Protein AF-A0A1Y3NPJ4-F1 (afdb_monomer_lite)

Secondary structure (DSSP, 8-state):
--HHHHHHHHHHH----HHHHHHHHHHHHHHHHTT-HHHHHHHHHHIIIIIIHH-PPPTTS-----HHHHHHHHHHIIIIISPPS-TTT---S-HHHHHHHHHHS-HHHHTSHHHHHHHHHHHHHTSSS--HHHHHHHHHHS-HHHHHHHGGGHHHHHHHHHHHHHHH-SEEEHHHHHHHHT---HHHHHHHHHHHHTTSS--SS--GGGGB-SSEEE--PPPPP-

Foldseek 3Di:
DPLVVVLVVVVVVVDADPVNLVSLVVQLVVCLVVVVLVSNQVSLCCNLVPRVVPDDDDPPDPDPPCNLVSLLLNLLCQQFVAQPPDQQQFSGRHPPVSCVSLVPDDPVSCPDPSNVLSVLSVVQRRDPPGPLVSVLVSCVPDDPSSVSSNVSCLVVNLLSLLVVCLVPDQKDFPVVNCSSSVPVDLVVVLVSVVVSVVPDPPPPDDPLVVQRDNTMGGSDDPDDDD

Structure (mmCIF, N/CA/C/O backbone):
data_AF-A0A1Y3NPJ4-F1
#
_entry.id   AF-A0A1Y3NPJ4-F1
#
loop_
_atom_site.group_PDB
_atom_site.id
_atom_site.type_symbol
_atom_site.label_atom_id
_atom_site.label_alt_id
_atom_site.label_comp_id
_atom_site.label_asym_id
_atom_site.label_entity_id
_atom_site.label_seq_id
_atom_site.pdbx_PDB_ins_code
_atom_site.Cartn_x
_atom_site.Cartn_y
_atom_site.Cartn_z
_atom_site.occupancy
_atom_site.B_iso_or_equiv
_atom_site.auth_seq_id
_atom_site.auth_comp_id
_atom_site.auth_asym_id
_atom_site.auth_atom_id
_atom_site.pdbx_PDB_model_num
ATOM 1 N N . MET A 1 1 ? -6.618 24.891 12.658 1.00 46.12 1 MET A N 1
ATOM 2 C CA . MET A 1 1 ? -6.120 24.909 14.054 1.00 46.12 1 MET A CA 1
ATOM 3 C C . MET A 1 1 ? -7.058 24.239 15.088 1.00 46.12 1 MET A C 1
ATOM 5 O O . MET A 1 1 ? -6.710 24.234 16.258 1.00 46.12 1 MET A O 1
ATOM 9 N N . GLY A 1 2 ? -8.198 23.621 14.713 1.00 57.78 2 GLY A N 1
ATOM 10 C CA . GLY A 1 2 ? -9.190 23.118 15.695 1.00 57.78 2 GLY A CA 1
ATOM 11 C C . GLY A 1 2 ? -9.133 21.629 16.095 1.00 57.78 2 GLY A C 1
ATOM 12 O O . GLY A 1 2 ? -9.476 21.294 17.220 1.00 57.78 2 GLY A O 1
ATOM 13 N N . LYS A 1 3 ? -8.685 20.714 15.221 1.00 60.44 3 LYS A N 1
ATOM 14 C CA . LYS A 1 3 ? -8.916 19.259 15.414 1.00 60.44 3 LYS A CA 1
ATOM 15 C C . LYS A 1 3 ? -7.900 18.561 16.321 1.00 60.44 3 LYS A C 1
ATOM 17 O O . LYS A 1 3 ? -8.262 17.663 17.070 1.00 60.44 3 LYS A O 1
ATOM 22 N N . ARG A 1 4 ? -6.643 19.016 16.308 1.00 66.56 4 ARG A N 1
ATOM 23 C CA . ARG A 1 4 ? -5.604 18.521 17.223 1.00 66.56 4 ARG A CA 1
ATOM 24 C C . ARG A 1 4 ? -5.968 18.805 18.684 1.00 66.56 4 ARG A C 1
ATOM 26 O O . ARG A 1 4 ? -5.955 17.881 19.484 1.00 66.56 4 ARG A O 1
ATOM 33 N N . LYS A 1 5 ? -6.407 20.035 18.975 1.00 70.06 5 LYS A N 1
ATOM 34 C CA . LYS A 1 5 ? -6.894 20.435 20.303 1.00 70.06 5 LYS A CA 1
ATOM 35 C C . LYS A 1 5 ? -8.113 19.622 20.747 1.00 70.06 5 LYS A C 1
ATOM 37 O O . LYS A 1 5 ? -8.211 19.276 21.915 1.00 70.06 5 LYS A O 1
ATOM 42 N N . LEU A 1 6 ? -9.013 19.285 19.817 1.00 72.62 6 LEU A N 1
ATOM 43 C CA . LEU A 1 6 ? -10.180 18.451 20.113 1.00 72.62 6 LEU A CA 1
ATOM 44 C C . LEU A 1 6 ? -9.765 17.030 20.542 1.00 72.62 6 LEU A C 1
ATOM 46 O O . LEU A 1 6 ? -10.215 16.560 21.579 1.00 72.62 6 LEU A O 1
ATOM 50 N N . ARG A 1 7 ? -8.853 16.375 19.803 1.00 74.19 7 ARG A N 1
ATOM 51 C CA . ARG A 1 7 ? -8.318 15.055 20.199 1.00 74.19 7 ARG A CA 1
ATOM 52 C C . ARG A 1 7 ? -7.557 15.114 21.523 1.00 74.19 7 ARG A C 1
ATOM 54 O O . ARG A 1 7 ? -7.743 14.239 22.353 1.00 74.19 7 ARG A O 1
ATOM 61 N N . GLU A 1 8 ? -6.724 16.135 21.732 1.00 75.12 8 GLU A N 1
ATOM 62 C CA . GLU A 1 8 ? -5.985 16.327 22.992 1.00 75.12 8 GLU A CA 1
ATOM 63 C C . GLU A 1 8 ? -6.948 16.500 24.184 1.00 75.12 8 GLU A C 1
ATOM 65 O O . GLU A 1 8 ? -6.733 15.907 25.242 1.00 75.12 8 GLU A O 1
ATOM 70 N N . GLY A 1 9 ? -8.054 17.231 23.993 1.00 67.38 9 GLY A N 1
ATOM 71 C CA . GLY A 1 9 ? -9.119 17.375 24.989 1.00 67.38 9 GLY A CA 1
ATOM 72 C C . GLY A 1 9 ? -9.865 16.069 25.276 1.00 67.38 9 GLY A C 1
ATOM 73 O O . GLY A 1 9 ? -10.130 15.763 26.433 1.00 67.38 9 GLY A O 1
ATOM 74 N N . ILE A 1 10 ? -10.139 15.264 24.244 1.00 72.56 10 ILE A N 1
ATOM 75 C CA . ILE A 1 10 ? -10.779 13.945 24.379 1.00 72.56 10 ILE A CA 1
ATOM 76 C C . ILE A 1 10 ? -9.882 12.966 25.139 1.00 72.56 10 ILE A C 1
ATOM 78 O O . ILE A 1 10 ? -10.337 12.333 26.090 1.00 72.56 10 ILE A O 1
ATOM 82 N N . VAL A 1 11 ? -8.603 12.877 24.761 1.00 71.31 11 VAL A N 1
ATOM 83 C CA . VAL A 1 11 ? -7.624 12.018 25.446 1.00 71.31 11 VAL A CA 1
ATOM 84 C C . VAL A 1 11 ? -7.530 12.399 26.924 1.00 71.31 11 VAL A C 1
ATOM 86 O O . VAL A 1 11 ? -7.506 11.520 27.780 1.00 71.31 11 VAL A O 1
ATOM 89 N N . SER A 1 12 ? -7.548 13.700 27.227 1.00 68.25 12 SER A N 1
ATOM 90 C CA . SER A 1 12 ? -7.513 14.209 28.603 1.00 68.25 12 SER A CA 1
ATOM 91 C C . SER A 1 12 ? -8.800 13.927 29.389 1.00 68.25 12 SER A C 1
ATOM 93 O O . SER A 1 12 ? -8.742 13.759 30.602 1.00 68.25 12 SER A O 1
ATOM 95 N N . ALA A 1 13 ? -9.956 13.865 28.720 1.00 71.19 13 ALA A N 1
ATOM 96 C CA . ALA A 1 13 ? -11.243 13.576 29.354 1.00 71.19 13 ALA A CA 1
ATOM 97 C C . ALA A 1 13 ? -11.435 12.085 29.688 1.00 71.19 13 ALA A C 1
ATOM 99 O O . ALA A 1 13 ? -12.280 11.756 30.515 1.00 71.19 13 ALA A O 1
ATOM 100 N N . GLY A 1 14 ? -10.688 11.179 29.044 1.00 70.88 14 GLY A N 1
ATOM 101 C CA . GLY A 1 14 ? -10.707 9.738 29.335 1.00 70.88 14 GLY A CA 1
ATOM 102 C C . GLY A 1 14 ? -12.019 9.013 29.004 1.00 70.88 14 GLY A C 1
ATOM 103 O O . GLY A 1 14 ? -12.149 7.825 29.291 1.00 70.88 14 GLY A O 1
ATOM 104 N N . LEU A 1 15 ? -12.992 9.702 28.403 1.00 75.94 15 LEU A N 1
ATOM 105 C CA . LEU A 1 15 ? -14.275 9.124 28.013 1.00 75.94 15 LEU A CA 1
ATOM 106 C C . LEU A 1 15 ? -14.108 8.273 26.749 1.00 75.94 15 LEU A C 1
ATOM 108 O O . LEU A 1 15 ? -13.454 8.684 25.793 1.00 75.94 15 LEU A O 1
ATOM 112 N N . ILE A 1 16 ? -14.738 7.102 26.718 1.00 81.94 16 ILE A N 1
ATOM 113 C CA . ILE A 1 16 ? -14.767 6.220 25.546 1.00 81.94 16 ILE A CA 1
ATOM 114 C C . ILE A 1 16 ? -16.222 6.145 25.096 1.00 81.94 16 ILE A C 1
ATOM 116 O O . ILE A 1 16 ? -17.067 5.580 25.786 1.00 81.94 16 ILE A O 1
ATOM 120 N N . ASN A 1 17 ? -16.528 6.796 23.978 1.00 84.00 17 ASN A N 1
ATOM 121 C CA . ASN A 1 17 ? -17.868 6.861 23.409 1.00 84.00 17 ASN A CA 1
ATOM 122 C C . ASN A 1 17 ? -17.798 6.963 21.877 1.00 84.00 17 ASN A C 1
ATOM 124 O O . ASN A 1 17 ? -16.725 7.165 21.302 1.00 84.00 17 ASN A O 1
ATOM 128 N N . GLU A 1 18 ? -18.956 6.840 21.236 1.00 85.50 18 GLU A N 1
ATOM 129 C CA . GLU A 1 18 ? -19.104 6.879 19.779 1.00 85.50 18 GLU A CA 1
ATOM 130 C C . GLU A 1 18 ? -18.587 8.187 19.170 1.00 85.50 18 GLU A C 1
ATOM 132 O O . GLU A 1 18 ? -17.804 8.162 18.226 1.00 85.50 18 GLU A O 1
ATOM 137 N N . PHE A 1 19 ? -18.916 9.333 19.773 1.00 87.06 19 PHE A N 1
ATOM 138 C CA . PHE A 1 19 ? -18.432 10.635 19.310 1.00 87.06 19 PHE A CA 1
ATOM 139 C C . PHE A 1 19 ? -16.898 10.690 19.236 1.00 87.06 19 PHE A C 1
ATOM 141 O O . PHE A 1 19 ? -16.323 11.198 18.272 1.00 87.06 19 PHE A O 1
ATOM 148 N N . ASN A 1 20 ? -16.209 10.133 20.233 1.00 88.50 20 ASN A N 1
ATOM 149 C CA . ASN A 1 20 ? -14.751 10.088 20.244 1.00 88.50 20 ASN A CA 1
ATOM 150 C C . ASN A 1 20 ? -14.216 9.189 19.125 1.00 88.50 20 ASN A C 1
ATOM 152 O O . ASN A 1 20 ? -13.255 9.568 18.456 1.00 88.50 20 ASN A O 1
ATOM 156 N N . ILE A 1 21 ? -14.856 8.045 18.872 1.00 90.75 21 ILE A N 1
ATOM 157 C CA . ILE A 1 21 ? -14.530 7.186 17.728 1.00 90.75 21 ILE A CA 1
ATOM 158 C C . ILE A 1 21 ? -14.675 7.973 16.423 1.00 90.75 21 ILE A C 1
ATOM 160 O O . ILE A 1 21 ? -13.698 8.094 15.684 1.00 90.75 21 ILE A O 1
ATOM 164 N N . GLU A 1 22 ? -15.824 8.605 16.183 1.00 91.06 22 GLU A N 1
ATOM 165 C CA . GLU A 1 22 ? -16.085 9.385 14.968 1.00 91.06 22 GLU A CA 1
ATOM 166 C C . GLU A 1 22 ? -15.067 10.513 14.758 1.00 91.06 22 GLU A C 1
ATOM 168 O O . GLU A 1 22 ? -14.603 10.763 13.639 1.00 91.06 22 GLU A O 1
ATOM 173 N N . VAL A 1 23 ? -14.669 11.193 15.837 1.00 92.31 23 VAL A N 1
ATOM 174 C CA . VAL A 1 23 ? -13.639 12.235 15.795 1.00 92.31 23 VAL A CA 1
ATOM 175 C C . VAL A 1 23 ? -12.303 11.666 15.323 1.00 92.31 23 VAL A C 1
ATOM 177 O O . VAL A 1 23 ? -11.646 12.271 14.465 1.00 92.31 23 VAL A O 1
ATOM 180 N N . PHE A 1 24 ? -11.878 10.525 15.865 1.00 94.69 24 PHE A N 1
ATOM 181 C CA . PHE A 1 24 ? -10.612 9.890 15.496 1.00 94.69 24 PHE A CA 1
ATOM 182 C C . PHE A 1 24 ? -10.661 9.277 14.090 1.00 94.69 24 PHE A C 1
ATOM 184 O O . PHE A 1 24 ? -9.696 9.404 13.328 1.00 94.69 24 PHE A O 1
ATOM 191 N N . GLU A 1 25 ? -11.799 8.719 13.691 1.00 95.38 25 GLU A N 1
ATOM 192 C CA . GLU A 1 25 ? -12.086 8.244 12.338 1.00 95.38 25 GLU A CA 1
ATOM 193 C C . GLU A 1 25 ? -12.008 9.380 11.303 1.00 95.38 25 GLU A C 1
ATOM 195 O O . GLU A 1 25 ? -11.328 9.285 10.269 1.00 95.38 25 GLU A O 1
ATOM 200 N N . LEU A 1 26 ? -12.669 10.506 11.581 1.00 94.69 26 LEU A N 1
ATOM 201 C CA . LEU A 1 26 ? -12.635 11.697 10.738 1.00 94.69 26 LEU A CA 1
ATOM 202 C C . LEU A 1 26 ? -11.227 12.289 10.681 1.00 94.69 26 LEU A C 1
ATOM 204 O O . LEU A 1 26 ? -10.750 12.662 9.606 1.00 94.69 26 LEU A O 1
ATOM 208 N N . SER A 1 27 ? -10.550 12.359 11.825 1.00 94.81 27 SER A N 1
ATOM 209 C CA . SER A 1 27 ? -9.176 12.837 11.902 1.00 94.81 27 SER A CA 1
ATOM 210 C C . SER A 1 27 ? -8.236 11.988 11.051 1.00 94.81 27 SER A C 1
ATOM 212 O O . SER A 1 27 ? -7.424 12.547 10.319 1.00 94.81 27 SER A O 1
ATOM 214 N N . SER A 1 28 ? -8.365 10.663 11.100 1.00 96.75 28 SER A N 1
ATOM 215 C CA . SER A 1 28 ? -7.552 9.743 10.302 1.00 96.75 28 SER A CA 1
ATOM 216 C C . SER A 1 28 ? -7.782 9.954 8.803 1.00 96.75 28 SER A C 1
ATOM 218 O O . SER A 1 28 ? -6.819 10.112 8.055 1.00 96.75 28 SER A O 1
ATOM 220 N N . ARG A 1 29 ? -9.040 10.092 8.354 1.00 95.69 29 ARG A N 1
ATOM 221 C CA . ARG A 1 29 ? -9.357 10.402 6.943 1.00 95.69 29 ARG A CA 1
ATOM 222 C C . ARG A 1 29 ? -8.757 11.727 6.480 1.00 95.69 29 ARG A C 1
ATOM 224 O O . ARG A 1 29 ? -8.259 11.822 5.360 1.00 95.69 29 ARG A O 1
ATOM 231 N N . ILE A 1 30 ? -8.797 12.754 7.326 1.00 95.94 30 ILE A N 1
ATOM 232 C CA . ILE A 1 30 ? -8.228 14.066 6.996 1.00 95.94 30 ILE A CA 1
ATOM 233 C C . ILE A 1 30 ? -6.708 13.990 6.923 1.00 95.94 30 ILE A C 1
ATOM 235 O O . ILE A 1 30 ? -6.140 14.469 5.945 1.00 95.94 30 ILE A O 1
ATOM 239 N N . SER A 1 31 ? -6.058 13.384 7.919 1.00 96.75 31 SER A N 1
ATOM 240 C CA . SER A 1 31 ? -4.605 13.196 7.924 1.00 96.75 31 SER A CA 1
ATOM 241 C C . SER A 1 31 ? -4.148 12.415 6.697 1.00 96.75 31 SER A C 1
ATOM 243 O O . SER A 1 31 ? -3.179 12.810 6.052 1.00 96.75 31 SER A O 1
ATOM 245 N N . LEU A 1 32 ? -4.885 11.365 6.324 1.00 96.25 32 LEU A N 1
ATOM 246 C CA . LEU A 1 32 ? -4.608 10.569 5.136 1.00 96.25 32 LEU A CA 1
ATOM 247 C C . LEU A 1 32 ? -4.706 11.411 3.857 1.00 96.25 32 LEU A C 1
ATOM 249 O O . LEU A 1 32 ? -3.744 11.479 3.096 1.00 96.25 32 LEU A O 1
ATOM 253 N N . LYS A 1 33 ? -5.817 12.130 3.649 1.00 95.88 33 LYS A N 1
ATOM 254 C CA . LYS A 1 33 ? -5.995 13.009 2.477 1.00 95.88 33 LYS A CA 1
ATOM 255 C C . LYS A 1 33 ? -4.964 14.138 2.419 1.00 95.88 33 LYS A C 1
ATOM 257 O O . LYS A 1 33 ? -4.502 14.491 1.339 1.00 95.88 33 LYS A O 1
ATOM 262 N N . ALA A 1 34 ? -4.568 14.669 3.574 1.00 96.19 34 ALA A N 1
ATOM 263 C CA . ALA A 1 34 ? -3.516 15.674 3.699 1.00 96.19 34 ALA A CA 1
ATOM 264 C C . ALA A 1 34 ? -2.095 15.092 3.582 1.00 96.19 34 ALA A C 1
ATOM 266 O O . ALA A 1 34 ? -1.131 15.852 3.641 1.00 96.19 34 ALA A O 1
ATOM 267 N N . ARG A 1 35 ? -1.949 13.764 3.441 1.00 96.19 35 ARG A N 1
ATOM 268 C CA . ARG A 1 35 ? -0.666 13.039 3.431 1.00 96.19 35 ARG A CA 1
ATOM 269 C C . ARG A 1 35 ? 0.197 13.316 4.668 1.00 96.19 35 ARG A C 1
ATOM 271 O O . ARG A 1 35 ? 1.421 13.239 4.614 1.00 96.19 35 ARG A O 1
ATOM 278 N N . ASN A 1 36 ? -0.440 13.624 5.796 1.00 96.56 36 ASN A N 1
ATOM 279 C CA . ASN A 1 36 ? 0.225 13.816 7.077 1.00 96.56 36 ASN A CA 1
ATOM 280 C C . ASN A 1 36 ? 0.282 12.477 7.824 1.00 96.56 36 ASN A C 1
ATOM 282 O O . ASN A 1 36 ? -0.565 12.175 8.665 1.00 96.56 36 ASN A O 1
ATOM 286 N N . PHE A 1 37 ? 1.272 11.661 7.467 1.00 95.06 37 PHE A N 1
ATOM 287 C CA . PHE A 1 37 ? 1.435 10.301 7.980 1.00 95.06 37 PHE A CA 1
ATOM 288 C C . PHE A 1 37 ? 1.761 10.246 9.480 1.00 95.06 37 PHE A C 1
ATOM 290 O O . PHE A 1 37 ? 1.342 9.311 10.155 1.00 95.06 37 PHE A O 1
ATOM 297 N N . GLU A 1 38 ? 2.420 11.267 10.029 1.00 94.44 38 GLU A N 1
ATOM 298 C CA . GLU A 1 38 ? 2.689 11.352 11.468 1.00 94.44 38 GLU A CA 1
ATOM 299 C C . GLU A 1 38 ? 1.388 11.536 12.269 1.00 94.44 38 GLU A C 1
ATOM 301 O O . GLU A 1 38 ? 1.127 10.830 13.243 1.00 94.44 38 GLU A O 1
ATOM 306 N N . GLU A 1 39 ? 0.524 12.457 11.833 1.00 94.06 39 GLU A N 1
ATOM 307 C CA . GLU A 1 39 ? -0.777 12.680 12.470 1.00 94.06 39 GLU A CA 1
ATOM 308 C C . GLU A 1 39 ? -1.781 11.563 12.173 1.00 94.06 39 GLU A C 1
ATOM 310 O O . GLU A 1 39 ? -2.692 11.323 12.972 1.00 94.06 39 GLU A O 1
ATOM 315 N N . LEU A 1 40 ? -1.629 10.879 11.038 1.00 96.81 40 LEU A N 1
ATOM 316 C CA . LEU A 1 40 ? -2.369 9.660 10.730 1.00 96.81 40 LEU A CA 1
ATOM 317 C C . LEU A 1 40 ? -2.023 8.568 11.742 1.00 96.81 40 LEU A C 1
ATOM 319 O O . LEU A 1 40 ? -2.936 8.032 12.361 1.00 96.81 40 LEU A O 1
ATOM 323 N N . TRP A 1 41 ? -0.731 8.305 11.965 1.00 96.19 41 TRP A N 1
ATOM 324 C CA . TRP A 1 41 ? -0.265 7.319 12.938 1.00 96.19 41 TRP A CA 1
ATOM 325 C C . TRP A 1 41 ? -0.827 7.591 14.330 1.00 96.19 41 TRP A C 1
ATOM 327 O O . TRP A 1 41 ? -1.514 6.741 14.881 1.00 96.19 41 TRP A O 1
ATOM 337 N N . LYS A 1 42 ? -0.653 8.812 14.855 1.00 94.25 42 LYS A N 1
ATOM 338 C CA . LYS A 1 42 ? -1.186 9.192 16.177 1.00 94.25 42 LYS A CA 1
ATOM 339 C C . LYS A 1 42 ? -2.695 8.954 16.297 1.00 94.25 42 LYS A C 1
ATOM 341 O O . LYS A 1 42 ? -3.165 8.525 17.346 1.00 94.25 42 LYS A O 1
ATOM 346 N N . SER A 1 43 ? -3.451 9.246 15.233 1.00 95.25 43 SER A N 1
ATOM 347 C CA . SER A 1 43 ? -4.905 9.033 15.221 1.00 95.25 43 SER A CA 1
ATOM 348 C C . SER A 1 43 ? -5.250 7.547 15.211 1.00 95.25 43 SER A C 1
ATOM 350 O O . SER A 1 43 ? -6.065 7.108 16.015 1.00 95.25 43 SER A O 1
ATOM 352 N N . LEU A 1 44 ? -4.621 6.777 14.322 1.00 96.75 44 LEU A N 1
ATOM 353 C CA . LEU A 1 44 ? -4.903 5.357 14.163 1.00 96.75 44 LEU A CA 1
ATOM 354 C C . LEU A 1 44 ? -4.462 4.556 15.389 1.00 96.75 44 LEU A C 1
ATOM 356 O O . LEU A 1 44 ? -5.251 3.767 15.885 1.00 96.75 44 LEU A O 1
ATOM 360 N N . SER A 1 45 ? -3.264 4.783 15.931 1.00 94.75 45 SER A N 1
ATOM 361 C CA . SER A 1 45 ? -2.781 4.047 17.106 1.00 94.75 45 SER A CA 1
ATOM 362 C C . SER A 1 45 ? -3.723 4.193 18.301 1.00 94.75 45 SER A C 1
ATOM 364 O O . SER A 1 45 ? -4.056 3.201 18.937 1.00 94.75 45 SER A O 1
ATOM 366 N N . TYR A 1 46 ? -4.214 5.406 18.584 1.00 93.50 46 TYR A N 1
ATOM 367 C CA . TYR A 1 46 ? -5.176 5.610 19.673 1.00 93.50 46 TYR A CA 1
ATOM 368 C C . TYR A 1 46 ? -6.556 5.014 19.355 1.00 93.50 46 TYR A C 1
ATOM 370 O O . TYR A 1 46 ? -7.192 4.408 20.217 1.00 93.50 46 TYR A O 1
ATOM 378 N N . LEU A 1 47 ? -7.020 5.148 18.109 1.00 94.56 47 LEU A N 1
ATOM 379 C CA . LEU A 1 47 ? -8.291 4.570 17.674 1.00 94.56 47 LEU A CA 1
ATOM 380 C C . LEU A 1 47 ? -8.291 3.040 17.820 1.00 94.56 47 LEU A C 1
ATOM 382 O O . LEU A 1 47 ? -9.204 2.492 18.430 1.00 94.56 47 LEU A O 1
ATOM 386 N N . ILE A 1 48 ? -7.255 2.365 17.315 1.00 93.25 48 ILE A N 1
ATOM 387 C CA . ILE A 1 48 ? -7.163 0.901 17.305 1.00 93.25 48 ILE A CA 1
ATOM 388 C C . ILE A 1 48 ? -6.852 0.351 18.703 1.00 93.25 48 ILE A C 1
ATOM 390 O O . ILE A 1 48 ? -7.590 -0.495 19.197 1.00 93.25 48 ILE A O 1
ATOM 394 N N . SER A 1 49 ? -5.797 0.842 19.360 1.00 90.56 49 SER A N 1
ATOM 395 C CA . SER A 1 49 ? -5.282 0.280 20.622 1.00 90.56 49 SER A CA 1
ATOM 396 C C . SER A 1 49 ? -5.947 0.844 21.880 1.00 90.56 49 SER A C 1
ATOM 398 O O . SER A 1 49 ? -5.464 0.639 22.989 1.00 90.56 49 SER A O 1
ATOM 400 N N . THR A 1 50 ? -6.977 1.682 21.757 1.00 89.81 50 THR A N 1
ATOM 401 C CA . THR A 1 50 ? -7.670 2.225 22.936 1.00 89.81 50 THR A CA 1
ATOM 402 C C . THR A 1 50 ? -9.165 2.307 22.726 1.00 89.81 50 THR A C 1
ATOM 404 O O . THR A 1 50 ? -9.902 1.763 23.542 1.00 89.81 50 THR A O 1
ATOM 407 N N . LEU A 1 51 ? -9.630 2.971 21.666 1.00 90.75 51 LEU A N 1
ATOM 408 C CA . LEU A 1 51 ? -11.069 3.165 21.478 1.00 90.75 51 LEU A CA 1
ATOM 409 C C . LEU A 1 51 ? -11.756 1.872 21.029 1.00 90.75 51 LEU A C 1
ATOM 411 O O . LEU A 1 51 ? -12.667 1.414 21.706 1.00 90.75 51 LEU A O 1
ATOM 415 N N . TYR A 1 52 ? -11.300 1.245 19.945 1.00 90.62 52 TYR A N 1
ATOM 416 C CA . TYR A 1 52 ? -11.915 0.015 19.438 1.00 90.62 52 TYR A CA 1
ATOM 417 C C . TYR A 1 52 ? -11.712 -1.202 20.338 1.00 90.62 52 TYR A C 1
ATOM 419 O O . TYR A 1 52 ? -12.565 -2.083 20.342 1.00 90.62 52 TYR A O 1
ATOM 427 N N . GLU A 1 53 ? -10.621 -1.255 21.102 1.00 86.06 53 GLU A N 1
ATOM 428 C CA . GLU A 1 53 ? -10.383 -2.342 22.058 1.00 86.06 53 GLU A CA 1
ATOM 429 C C . GLU A 1 53 ? -11.351 -2.288 23.249 1.00 86.06 53 GLU A C 1
ATOM 431 O O . GLU A 1 53 ? -11.760 -3.324 23.762 1.00 86.06 53 GLU A O 1
ATOM 436 N N . LYS A 1 54 ? -11.731 -1.083 23.691 1.00 85.50 54 LYS A N 1
ATOM 437 C CA . LYS A 1 54 ? -12.518 -0.875 24.917 1.00 85.50 54 LYS A CA 1
ATOM 438 C C . LYS A 1 54 ? -13.989 -0.551 24.668 1.00 85.50 54 LYS A C 1
ATOM 440 O O . LYS A 1 54 ? -14.757 -0.483 25.624 1.00 85.50 54 LYS A O 1
ATOM 445 N N . TYR A 1 55 ? -14.372 -0.278 23.424 1.00 84.12 55 TYR A N 1
ATOM 446 C CA . TYR A 1 55 ? -15.736 0.099 23.076 1.00 84.12 55 TYR A CA 1
ATOM 447 C C . TYR A 1 55 ? -16.525 -1.099 22.545 1.00 84.12 55 TYR A C 1
ATOM 449 O O . TYR A 1 55 ? -16.240 -1.640 21.473 1.00 84.12 55 TYR A O 1
ATOM 457 N N . GLU A 1 56 ? -17.562 -1.481 23.280 1.00 78.88 56 GLU A N 1
ATOM 458 C CA . GLU A 1 56 ? -18.548 -2.467 22.845 1.00 78.88 56 GLU A CA 1
ATOM 459 C C . GLU A 1 56 ? -19.688 -1.745 22.121 1.00 78.88 56 GLU A C 1
ATOM 461 O O . GLU A 1 56 ? -20.394 -0.924 22.715 1.00 78.88 56 GLU A O 1
ATOM 466 N N . TYR A 1 57 ? -19.863 -2.033 20.826 1.00 70.44 57 TYR A N 1
ATOM 467 C CA . TYR A 1 57 ? -21.076 -1.618 20.125 1.00 70.44 57 TYR A CA 1
ATOM 468 C C . TYR A 1 57 ? -22.244 -2.398 20.730 1.00 70.44 57 TYR A C 1
ATOM 470 O O . TYR A 1 57 ? -22.186 -3.622 20.822 1.00 70.44 57 TYR A O 1
ATOM 478 N N . LYS A 1 58 ? -23.286 -1.692 21.167 1.00 67.25 58 LYS A N 1
ATOM 479 C CA . LYS A 1 58 ? -24.540 -2.334 21.568 1.00 67.25 58 LYS A CA 1
ATOM 480 C C . LYS A 1 58 ? -25.320 -2.683 20.302 1.00 67.25 58 LYS A C 1
ATOM 482 O O . LYS A 1 58 ? -25.452 -1.822 19.437 1.00 67.25 58 LYS A O 1
ATOM 487 N N . ASP A 1 59 ? -25.853 -3.900 20.235 1.00 57.28 59 ASP A N 1
ATOM 488 C CA . ASP A 1 59 ? -26.552 -4.471 19.066 1.00 57.28 59 ASP A CA 1
ATOM 489 C C . ASP A 1 59 ? -27.809 -3.692 18.607 1.00 57.28 59 ASP A C 1
ATOM 491 O O . ASP A 1 59 ? -28.386 -4.003 17.569 1.00 57.28 59 ASP A O 1
ATOM 495 N N . ASP A 1 60 ? -28.235 -2.666 19.350 1.00 53.72 60 ASP A N 1
ATOM 496 C CA . ASP A 1 60 ? -29.519 -1.971 19.172 1.00 53.72 60 ASP A CA 1
ATOM 497 C C . ASP A 1 60 ? -29.498 -0.760 18.221 1.00 53.72 60 ASP A C 1
ATOM 499 O O . ASP A 1 60 ? -30.521 -0.093 18.053 1.00 53.72 60 ASP A O 1
ATOM 503 N N . ILE A 1 61 ? -28.367 -0.424 17.594 1.00 55.03 61 ILE A N 1
ATOM 504 C CA . ILE A 1 61 ? -28.285 0.742 16.701 1.00 55.03 61 ILE A CA 1
ATOM 505 C C . ILE A 1 61 ? -27.599 0.329 15.397 1.00 55.03 61 ILE A C 1
ATOM 507 O O . ILE A 1 61 ? -26.558 -0.323 15.430 1.00 55.03 61 ILE A O 1
ATOM 511 N N . GLU A 1 62 ? -28.159 0.736 14.249 1.00 55.94 62 GLU A N 1
ATOM 512 C CA . GLU A 1 62 ? -27.581 0.626 12.893 1.00 55.94 62 GLU A CA 1
ATOM 513 C C . GLU A 1 62 ? -26.275 1.447 12.733 1.00 55.94 62 GLU A C 1
ATOM 515 O O . GLU A 1 62 ? -26.073 2.170 11.755 1.00 55.94 62 GLU A O 1
ATOM 520 N N . ILE A 1 63 ? -25.369 1.391 13.708 1.00 61.88 63 ILE A N 1
ATOM 521 C CA . ILE A 1 63 ? -24.082 2.070 13.649 1.00 61.88 63 ILE A CA 1
ATOM 522 C C . ILE A 1 63 ? -23.201 1.276 12.699 1.00 61.88 63 ILE A C 1
ATOM 524 O O . ILE A 1 63 ? -22.928 0.087 12.883 1.00 61.88 63 ILE A O 1
ATOM 528 N N . LYS A 1 64 ? -22.740 1.958 11.653 1.00 71.12 64 LYS A N 1
ATOM 529 C CA . LYS A 1 64 ? -21.809 1.388 10.691 1.00 71.12 64 LYS A CA 1
ATOM 530 C C . LYS A 1 64 ? -20.470 1.129 11.384 1.00 71.12 64 LYS A C 1
ATOM 532 O O . LYS A 1 64 ? -19.676 2.048 11.570 1.00 71.12 64 LYS A O 1
ATOM 537 N N . ASP A 1 65 ? -20.209 -0.130 11.719 1.00 84.00 65 ASP A N 1
ATOM 538 C CA . ASP A 1 65 ? -18.915 -0.557 12.241 1.00 84.00 65 ASP A CA 1
ATOM 539 C C . ASP A 1 65 ? -17.819 -0.404 11.167 1.00 84.00 65 ASP A C 1
ATOM 541 O O . ASP A 1 65 ? -17.651 -1.249 10.283 1.00 84.00 65 ASP A O 1
ATOM 545 N N . ASN A 1 66 ? -17.062 0.694 11.244 1.00 91.75 66 ASN A N 1
ATOM 546 C CA . ASN A 1 66 ? -15.956 0.989 10.332 1.00 91.75 66 ASN A CA 1
ATOM 547 C C . ASN A 1 66 ? -14.615 0.392 10.799 1.00 91.75 66 ASN A C 1
ATOM 549 O O . ASN A 1 66 ? -13.588 0.666 10.170 1.00 91.75 66 ASN A O 1
ATOM 553 N N . ARG A 1 67 ? -14.580 -0.427 11.867 1.00 93.25 67 ARG A N 1
ATOM 554 C CA . ARG A 1 67 ? -13.329 -0.969 12.439 1.00 93.25 67 ARG A CA 1
ATOM 555 C C . ARG A 1 67 ? -12.417 -1.562 11.374 1.00 93.25 67 ARG A C 1
ATOM 557 O O . ARG A 1 67 ? -11.232 -1.242 11.333 1.00 93.25 67 ARG A O 1
ATOM 564 N N . ALA A 1 68 ? -12.969 -2.384 10.483 1.00 95.44 68 ALA A N 1
ATOM 565 C CA . ALA A 1 68 ? -12.204 -3.046 9.430 1.00 95.44 68 ALA A CA 1
ATOM 566 C C . ALA A 1 68 ? -11.506 -2.054 8.481 1.00 95.44 68 ALA A C 1
ATOM 568 O O . ALA A 1 68 ? -10.353 -2.273 8.106 1.00 95.44 68 ALA A O 1
ATOM 569 N N . GLU A 1 69 ? -12.153 -0.934 8.142 1.00 96.56 69 GLU A N 1
ATOM 570 C CA . GLU A 1 69 ? -11.576 0.108 7.286 1.00 96.56 69 GLU A CA 1
ATOM 571 C C . GLU A 1 69 ? -10.367 0.779 7.957 1.00 96.56 69 GLU A C 1
ATOM 573 O O . GLU A 1 69 ? -9.306 0.932 7.346 1.00 96.56 69 GLU A O 1
ATOM 578 N N . TYR A 1 70 ? -10.498 1.148 9.230 1.00 97.38 70 TYR A N 1
ATOM 579 C CA . TYR A 1 70 ? -9.437 1.847 9.955 1.00 97.38 70 TYR A CA 1
ATOM 580 C C . TYR A 1 70 ? -8.296 0.919 10.379 1.00 97.38 70 TYR A C 1
ATOM 582 O O . TYR A 1 70 ? -7.130 1.321 10.321 1.00 97.38 70 TYR A O 1
ATOM 590 N N . ILE A 1 71 ? -8.599 -0.341 10.704 1.00 97.31 71 ILE A N 1
ATOM 591 C CA . ILE A 1 71 ? -7.591 -1.392 10.893 1.00 97.31 71 ILE A CA 1
ATOM 592 C C . ILE A 1 71 ? -6.822 -1.614 9.587 1.00 97.31 71 ILE A C 1
ATOM 594 O O . ILE A 1 71 ? -5.594 -1.703 9.621 1.00 97.31 71 ILE A O 1
ATOM 598 N N . LYS A 1 72 ? -7.498 -1.622 8.427 1.00 98.12 72 LYS A N 1
ATOM 599 C CA . LYS A 1 72 ? -6.824 -1.676 7.121 1.00 98.12 72 LYS A CA 1
ATOM 600 C C . LYS A 1 72 ? -5.838 -0.523 6.959 1.00 98.12 72 LYS A C 1
ATOM 602 O O . LYS A 1 72 ? -4.684 -0.776 6.626 1.00 98.12 72 LYS A O 1
ATOM 607 N N . TYR A 1 73 ? -6.236 0.725 7.214 1.00 98.38 73 TYR A N 1
ATOM 608 C CA . TYR A 1 73 ? -5.309 1.859 7.092 1.00 98.38 73 TYR A CA 1
ATOM 609 C C . TYR A 1 73 ? -4.112 1.747 8.039 1.00 98.38 73 TYR A C 1
ATOM 611 O O . TYR A 1 73 ? -2.988 2.059 7.642 1.00 98.38 73 TYR A O 1
ATOM 619 N N . TYR A 1 74 ? -4.335 1.266 9.261 1.00 98.06 74 TYR A N 1
ATOM 620 C CA . TYR A 1 74 ? -3.274 1.034 10.235 1.00 98.06 74 TYR A CA 1
ATOM 621 C C . TYR A 1 74 ? -2.292 -0.051 9.768 1.00 98.06 74 TYR A C 1
ATOM 623 O O . TYR A 1 74 ? -1.084 0.177 9.736 1.00 98.06 74 TYR A O 1
ATOM 631 N N . LEU A 1 75 ? -2.791 -1.195 9.296 1.00 97.94 75 LEU A N 1
ATOM 632 C CA . LEU A 1 75 ? -1.948 -2.262 8.756 1.00 97.94 75 LEU A CA 1
ATOM 633 C C . LEU A 1 75 ? -1.207 -1.819 7.487 1.00 97.94 75 LEU A C 1
ATOM 635 O O . LEU A 1 75 ? -0.005 -2.050 7.369 1.00 97.94 75 LEU A O 1
ATOM 639 N N . LEU A 1 76 ? -1.871 -1.121 6.561 1.00 97.94 76 LEU A N 1
ATOM 640 C CA . LEU A 1 76 ? -1.219 -0.569 5.370 1.00 97.94 76 LEU A CA 1
ATOM 641 C C . LEU A 1 76 ? -0.129 0.444 5.734 1.00 97.94 76 LEU A C 1
ATOM 643 O O . LEU A 1 76 ? 0.898 0.484 5.059 1.00 97.94 76 LEU A O 1
ATOM 647 N N . TYR A 1 77 ? -0.306 1.239 6.792 1.00 97.69 77 TYR A N 1
ATOM 648 C CA . TYR A 1 77 ? 0.739 2.136 7.288 1.00 97.69 77 TYR A CA 1
ATOM 649 C C . TYR A 1 77 ? 1.984 1.345 7.716 1.00 97.69 77 TYR A C 1
ATOM 651 O O . TYR A 1 77 ? 3.092 1.639 7.257 1.00 97.69 77 TYR A O 1
ATOM 659 N N . LEU A 1 78 ? 1.802 0.302 8.530 1.00 96.75 78 LEU A N 1
ATOM 660 C CA . LEU A 1 78 ? 2.895 -0.556 8.997 1.00 96.75 78 LEU A CA 1
ATOM 661 C C . LEU A 1 78 ? 3.588 -1.309 7.849 1.00 96.75 78 LEU A C 1
ATOM 663 O O . LEU A 1 78 ? 4.804 -1.507 7.873 1.00 96.75 78 LEU A O 1
ATOM 667 N N . ILE A 1 79 ? 2.827 -1.717 6.829 1.00 96.31 79 ILE A N 1
ATOM 668 C CA . ILE A 1 79 ? 3.348 -2.444 5.667 1.00 96.31 79 ILE A CA 1
ATOM 669 C C . ILE A 1 79 ? 4.093 -1.507 4.708 1.00 96.31 79 ILE A C 1
ATOM 671 O O . ILE A 1 79 ? 5.198 -1.838 4.269 1.00 96.31 79 ILE A O 1
ATOM 675 N N . CYS A 1 80 ? 3.503 -0.360 4.365 1.00 95.81 80 CYS A N 1
ATOM 676 C CA . CYS A 1 80 ? 3.924 0.460 3.228 1.00 95.81 80 CYS A CA 1
ATOM 677 C C . CYS A 1 80 ? 4.701 1.723 3.612 1.00 95.81 80 CYS A C 1
ATOM 679 O O . CYS A 1 80 ? 5.606 2.109 2.875 1.00 95.81 80 CYS A O 1
ATOM 681 N N . TYR A 1 81 ? 4.370 2.378 4.726 1.00 95.06 81 TYR A N 1
ATOM 682 C CA . TYR A 1 81 ? 4.989 3.657 5.080 1.00 95.06 81 TYR A CA 1
ATOM 683 C C . TYR A 1 81 ? 6.285 3.470 5.873 1.00 95.06 81 TYR A C 1
ATOM 685 O O . TYR A 1 81 ? 7.311 4.051 5.521 1.00 95.06 81 TYR A O 1
ATOM 693 N N . ILE A 1 82 ? 6.274 2.611 6.898 1.00 94.12 82 ILE A N 1
ATOM 694 C CA . ILE A 1 82 ? 7.473 2.319 7.701 1.00 94.12 82 ILE A CA 1
ATOM 695 C C . ILE A 1 82 ? 8.549 1.696 6.800 1.00 94.12 82 ILE A C 1
ATOM 697 O O . ILE A 1 82 ? 8.224 0.773 6.063 1.00 94.12 82 ILE A O 1
ATOM 701 N N . PRO A 1 83 ? 9.814 2.146 6.791 1.00 91.19 83 PRO A N 1
ATOM 702 C CA . PRO A 1 83 ? 10.865 1.511 5.992 1.00 91.19 83 PRO A CA 1
ATOM 703 C C . PRO A 1 83 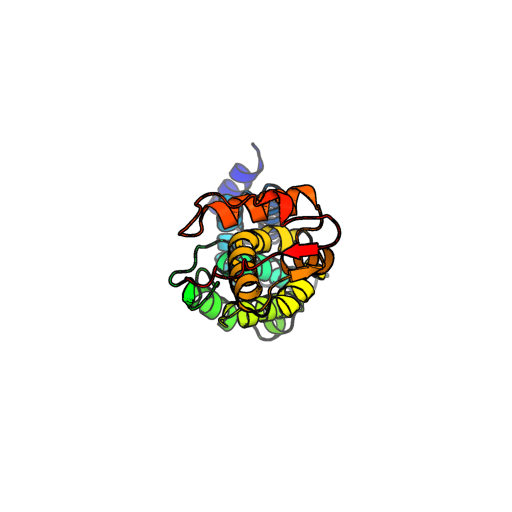? 11.084 0.037 6.390 1.00 91.19 83 PRO A C 1
ATOM 705 O O . PRO A 1 83 ? 11.105 -0.259 7.582 1.00 91.19 83 PRO A O 1
ATOM 708 N N . PRO A 1 84 ? 11.243 -0.894 5.432 1.00 89.12 84 PRO A N 1
ATOM 709 C CA . PRO A 1 84 ? 11.527 -2.292 5.746 1.00 89.12 84 PRO A CA 1
ATOM 710 C C . PRO A 1 84 ? 12.961 -2.446 6.271 1.00 89.12 84 PRO A C 1
ATOM 712 O O . PRO A 1 84 ? 13.872 -1.756 5.810 1.00 89.12 84 PRO A O 1
ATOM 715 N N . VAL A 1 85 ? 13.165 -3.381 7.202 1.00 84.69 85 VAL A N 1
ATOM 716 C CA . VAL A 1 85 ? 14.486 -3.649 7.807 1.00 84.69 85 VAL A CA 1
ATOM 717 C C . VAL A 1 85 ? 15.455 -4.267 6.795 1.00 84.69 85 VAL A C 1
ATOM 719 O O . VAL A 1 85 ? 16.594 -3.830 6.673 1.00 84.69 85 VAL A O 1
ATOM 722 N N . ASP A 1 86 ? 14.990 -5.272 6.052 1.00 84.62 86 ASP A N 1
ATOM 723 C CA . ASP A 1 86 ? 15.754 -5.947 5.003 1.00 84.62 86 ASP A CA 1
ATOM 724 C C . ASP A 1 86 ? 14.952 -5.889 3.707 1.00 84.62 86 ASP A C 1
ATOM 726 O O . ASP A 1 86 ? 14.112 -6.749 3.419 1.00 84.62 86 ASP A O 1
ATOM 730 N N . VAL A 1 87 ? 15.214 -4.830 2.937 1.00 80.81 87 VAL A N 1
ATOM 731 C CA . VAL A 1 87 ? 14.551 -4.598 1.654 1.00 80.81 87 VAL A CA 1
ATOM 732 C C . VAL A 1 87 ? 14.647 -5.827 0.762 1.00 80.81 87 VAL A C 1
ATOM 734 O O . VAL A 1 87 ? 13.671 -6.157 0.094 1.00 80.81 87 VAL A O 1
ATOM 737 N N . ASP A 1 88 ? 15.793 -6.507 0.720 1.00 81.19 88 ASP A N 1
ATOM 738 C CA . ASP A 1 88 ? 16.096 -7.572 -0.241 1.00 81.19 88 ASP A CA 1
ATOM 739 C C . ASP A 1 88 ? 15.344 -8.868 0.032 1.00 81.19 88 ASP A C 1
ATOM 741 O O . ASP A 1 88 ? 15.179 -9.672 -0.883 1.00 81.19 88 ASP A O 1
ATOM 745 N N . LYS A 1 89 ? 14.781 -9.016 1.232 1.00 83.75 89 LYS A N 1
ATOM 746 C CA . LYS A 1 89 ? 13.885 -10.125 1.567 1.00 83.75 89 LYS A CA 1
ATOM 747 C C . LYS A 1 89 ? 12.414 -9.742 1.491 1.00 83.75 89 LYS A C 1
ATOM 749 O O . LYS A 1 89 ? 11.619 -10.527 0.979 1.00 83.75 89 LYS A O 1
ATOM 754 N N . SER A 1 90 ? 12.049 -8.553 1.969 1.00 88.38 90 SER A N 1
ATOM 755 C CA . SER A 1 90 ? 10.650 -8.140 2.108 1.00 88.38 90 SER A CA 1
ATOM 756 C C . SER A 1 90 ? 10.464 -6.642 1.876 1.00 88.38 90 SER A C 1
ATOM 758 O O . SER A 1 90 ? 11.336 -5.831 2.182 1.00 88.38 90 SER A O 1
ATOM 760 N N . LEU A 1 91 ? 9.298 -6.255 1.351 1.00 90.94 91 LEU A N 1
ATOM 761 C CA . LEU A 1 91 ? 8.884 -4.846 1.303 1.00 90.94 91 LEU A CA 1
ATOM 762 C C . LEU A 1 91 ? 7.999 -4.425 2.485 1.00 90.94 91 LEU A C 1
ATOM 764 O O . LEU A 1 91 ? 7.525 -3.285 2.519 1.00 90.94 91 LEU A O 1
ATOM 768 N N . ILE A 1 92 ? 7.782 -5.315 3.451 1.00 93.56 92 ILE A N 1
ATOM 769 C CA . ILE A 1 92 ? 6.995 -5.030 4.651 1.00 93.56 92 ILE A CA 1
ATOM 770 C C . ILE A 1 92 ? 7.831 -4.186 5.616 1.00 93.56 92 ILE A C 1
ATOM 772 O O . ILE A 1 92 ? 8.947 -4.564 5.964 1.00 93.56 92 ILE A O 1
ATOM 776 N N . GLY A 1 93 ? 7.277 -3.053 6.055 1.00 93.88 93 GLY A N 1
ATOM 777 C CA . GLY A 1 93 ? 7.921 -2.143 7.004 1.00 93.88 93 GLY A CA 1
ATOM 778 C C . GLY A 1 93 ? 8.181 -2.790 8.360 1.00 93.88 93 GLY A C 1
ATOM 779 O O . GLY A 1 93 ? 9.327 -3.070 8.706 1.00 93.88 93 GLY A O 1
ATOM 780 N N . ASN A 1 94 ? 7.107 -3.066 9.104 1.00 93.56 94 ASN A N 1
ATOM 781 C CA . ASN A 1 94 ? 7.176 -3.729 10.408 1.00 93.56 94 ASN A CA 1
ATOM 782 C C . ASN A 1 94 ? 6.449 -5.091 10.400 1.00 93.56 94 ASN A C 1
ATOM 784 O O . ASN A 1 94 ? 5.287 -5.168 10.800 1.00 93.56 94 ASN A O 1
ATOM 788 N N . PRO A 1 95 ? 7.092 -6.184 9.945 1.00 91.81 95 PRO A N 1
ATOM 789 C CA . PRO A 1 95 ? 6.426 -7.482 9.819 1.00 91.81 95 PRO A CA 1
ATOM 790 C C . PRO A 1 95 ? 5.982 -8.067 11.165 1.00 91.81 95 PRO A C 1
ATOM 792 O O . PRO A 1 95 ? 4.947 -8.725 11.222 1.00 91.81 95 PRO A O 1
ATOM 795 N N . GLN A 1 96 ? 6.724 -7.814 12.247 1.00 92.44 96 GLN A N 1
ATOM 796 C CA . GLN A 1 96 ? 6.380 -8.326 13.576 1.00 92.44 96 GLN A CA 1
ATOM 797 C C . GLN A 1 96 ? 5.081 -7.701 14.088 1.00 92.44 96 GLN A C 1
ATOM 799 O O . GLN A 1 96 ? 4.163 -8.418 14.481 1.00 92.44 96 GLN A O 1
ATOM 804 N N . GLU A 1 97 ? 4.978 -6.373 14.027 1.00 93.94 97 GLU A N 1
ATOM 805 C CA . GLU A 1 97 ? 3.780 -5.654 14.466 1.00 93.94 97 GLU A CA 1
ATOM 806 C C . GLU A 1 97 ? 2.579 -5.956 13.564 1.00 93.94 97 GLU A C 1
ATOM 808 O O . GLU A 1 97 ? 1.489 -6.210 14.068 1.00 93.94 97 GLU A O 1
ATOM 813 N N . VAL A 1 98 ? 2.782 -6.041 12.243 1.00 95.31 98 VAL A N 1
ATOM 814 C CA . VAL A 1 98 ? 1.724 -6.431 11.295 1.00 95.31 98 VAL A CA 1
ATOM 815 C C . VAL A 1 98 ? 1.148 -7.800 11.640 1.00 95.31 98 VAL A C 1
ATOM 817 O O . VAL A 1 98 ? -0.070 -7.941 11.713 1.00 95.31 98 VAL A O 1
ATOM 820 N N . LEU A 1 99 ? 1.998 -8.806 11.872 1.00 94.31 99 LEU A N 1
ATOM 821 C CA . LEU A 1 99 ? 1.536 -10.148 12.227 1.00 94.31 99 LEU A CA 1
ATOM 822 C C . LEU A 1 99 ? 0.881 -10.178 13.608 1.00 94.31 99 LEU A C 1
ATOM 824 O O . LEU A 1 99 ? -0.132 -10.850 13.771 1.00 94.31 99 LEU A O 1
ATOM 828 N N . SER A 1 100 ? 1.416 -9.436 14.581 1.00 95.12 100 SER A N 1
ATOM 829 C CA . SER A 1 100 ? 0.814 -9.318 15.913 1.00 95.12 100 SER A CA 1
ATOM 830 C C . SER A 1 100 ? -0.610 -8.769 15.831 1.00 95.12 100 SER A C 1
ATOM 832 O O . SER A 1 100 ? -1.537 -9.375 16.364 1.00 95.12 100 SER A O 1
ATOM 834 N N . VAL A 1 101 ? -0.790 -7.656 15.117 1.00 94.62 101 VAL A N 1
ATOM 835 C CA . VAL A 1 101 ? -2.090 -6.997 14.947 1.00 94.62 101 VAL A CA 1
ATOM 836 C C . VAL A 1 101 ? -3.027 -7.872 14.127 1.00 94.62 101 VAL A C 1
ATOM 838 O O . VAL A 1 101 ? -4.166 -8.072 14.520 1.00 94.62 101 VAL A O 1
ATOM 841 N N . TYR A 1 102 ? -2.563 -8.442 13.011 1.00 95.12 102 TYR A N 1
ATOM 842 C CA . TYR A 1 102 ? -3.389 -9.318 12.180 1.00 95.12 102 TYR A CA 1
ATOM 843 C C . TYR A 1 102 ? -3.870 -10.547 12.959 1.00 95.12 102 TYR A C 1
ATOM 845 O O . TYR A 1 102 ? -5.035 -10.931 12.862 1.00 95.12 102 TYR A O 1
ATOM 853 N N . ASN A 1 103 ? -2.999 -11.161 13.762 1.00 94.25 103 ASN A N 1
ATOM 854 C CA . ASN A 1 103 ? -3.347 -12.353 14.524 1.00 94.25 103 ASN A CA 1
ATOM 855 C C . ASN A 1 103 ? -4.326 -12.061 15.663 1.00 94.25 103 ASN A C 1
ATOM 857 O O . ASN A 1 103 ? -5.173 -12.920 15.912 1.00 94.25 103 ASN A O 1
ATOM 861 N N . SER A 1 104 ? -4.273 -10.872 16.276 1.00 93.19 104 SER A N 1
ATOM 862 C CA . SER A 1 104 ? -5.202 -10.463 17.338 1.00 93.19 104 SER A CA 1
ATOM 863 C C . SER A 1 104 ? -6.603 -10.086 16.843 1.00 93.19 104 SER A C 1
ATOM 865 O O . SER A 1 104 ? -7.517 -9.979 17.659 1.00 93.19 104 SER A O 1
ATOM 867 N N . LEU A 1 105 ? -6.810 -9.915 15.530 1.00 93.62 105 LEU A N 1
ATOM 868 C CA . LEU A 1 105 ? -8.138 -9.623 14.982 1.00 93.62 105 LEU A CA 1
ATOM 869 C C . LEU A 1 105 ? -9.112 -10.785 15.217 1.00 93.62 105 LEU A C 1
ATOM 871 O O . LEU A 1 105 ? -8.765 -11.958 15.018 1.00 93.62 105 LEU A O 1
ATOM 875 N N . SER A 1 106 ? -10.358 -10.440 15.550 1.00 92.06 106 SER A N 1
ATOM 876 C CA . SER A 1 106 ? -11.449 -11.408 15.663 1.00 92.06 106 SER A CA 1
ATOM 877 C C . SER A 1 106 ? -11.748 -12.082 14.312 1.00 92.06 106 SER A C 1
ATOM 879 O O . SER A 1 106 ? -11.475 -11.504 13.250 1.00 92.06 106 SER A O 1
ATOM 881 N N . PRO A 1 107 ? -12.332 -13.297 14.316 1.00 92.62 107 PRO A N 1
ATOM 882 C CA . PRO A 1 107 ? -12.720 -13.987 13.086 1.00 92.62 107 PRO A CA 1
ATOM 883 C C . PRO A 1 107 ? -13.647 -13.160 12.187 1.00 92.62 107 PRO A C 1
ATOM 885 O O . PRO A 1 107 ? -13.488 -13.194 10.967 1.00 92.62 107 PRO A O 1
ATOM 888 N N . ASP A 1 108 ? -14.562 -12.384 12.772 1.00 91.69 108 ASP A N 1
ATOM 889 C CA . ASP A 1 108 ? -15.525 -11.566 12.026 1.00 91.69 108 ASP A CA 1
ATOM 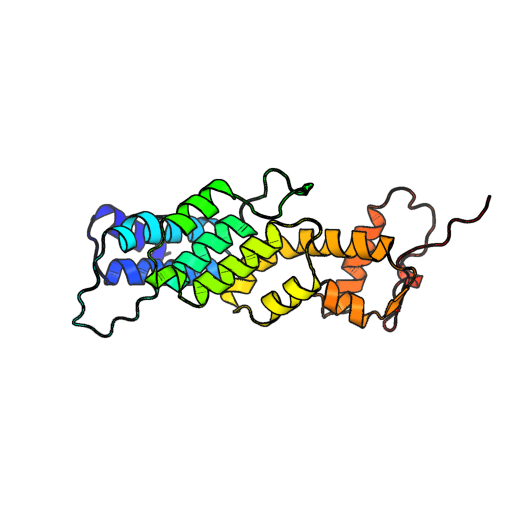890 C C . ASP A 1 108 ? -14.846 -10.423 11.273 1.00 91.69 108 ASP A C 1
ATOM 892 O O . ASP A 1 108 ? -15.180 -10.146 10.121 1.00 91.69 108 ASP A O 1
ATOM 896 N N . ILE A 1 109 ? -13.848 -9.785 11.894 1.00 92.94 109 ILE A N 1
ATOM 897 C CA . ILE A 1 109 ? -13.064 -8.722 11.260 1.00 92.94 109 ILE A CA 1
ATOM 898 C C . ILE A 1 109 ? -12.155 -9.302 10.171 1.00 92.94 109 ILE A C 1
ATOM 900 O O . ILE A 1 109 ? -12.055 -8.718 9.093 1.00 92.94 109 ILE A O 1
ATOM 904 N N . LYS A 1 110 ? -11.539 -10.472 10.394 1.00 94.56 110 LYS A N 1
ATOM 905 C CA . LYS A 1 110 ? -10.688 -11.141 9.388 1.00 94.56 110 LYS A CA 1
ATOM 906 C C . LYS A 1 110 ? -11.434 -11.501 8.101 1.00 94.56 110 LYS A C 1
ATOM 908 O O . LYS A 1 110 ? -10.812 -11.543 7.044 1.00 94.56 110 LYS A O 1
ATOM 913 N N . GLN A 1 111 ? -12.743 -11.739 8.181 1.00 94.75 111 GLN A N 1
ATOM 914 C CA . GLN A 1 111 ? -13.592 -12.053 7.027 1.00 94.75 111 GLN A CA 1
ATOM 915 C C . GLN A 1 111 ? -14.029 -10.815 6.228 1.00 94.75 111 GLN A C 1
ATOM 917 O O . GLN A 1 111 ? -14.596 -10.953 5.144 1.00 94.75 111 GLN A O 1
ATOM 922 N N . LYS A 1 112 ? -13.774 -9.597 6.726 1.00 96.06 112 LYS A N 1
ATOM 923 C CA . LYS A 1 112 ? -14.119 -8.360 6.014 1.00 96.06 112 LYS A CA 1
ATOM 924 C C . LYS A 1 112 ? -13.209 -8.156 4.801 1.00 96.06 112 LYS A C 1
ATOM 926 O O . LYS A 1 112 ? -12.004 -8.411 4.850 1.00 96.06 112 LYS A O 1
ATOM 931 N N . SER A 1 113 ? -13.786 -7.631 3.720 1.00 95.81 113 SER A N 1
ATOM 932 C CA . SER A 1 113 ? -13.092 -7.391 2.446 1.00 95.81 113 SER A CA 1
ATOM 933 C C . SER A 1 113 ? -11.856 -6.492 2.585 1.00 95.81 113 SER A C 1
ATOM 935 O O . SER A 1 113 ? -10.851 -6.680 1.904 1.00 95.81 113 SER A O 1
ATOM 937 N N . GLU A 1 114 ? -11.899 -5.554 3.527 1.00 96.94 114 GLU A N 1
ATOM 938 C CA . GLU A 1 114 ? -10.834 -4.620 3.857 1.00 96.94 114 GLU A CA 1
ATOM 939 C C . GLU A 1 114 ? -9.605 -5.348 4.400 1.00 96.94 114 GLU A C 1
ATOM 941 O O . GLU A 1 114 ? -8.479 -4.995 4.057 1.00 96.94 114 GLU A O 1
ATOM 946 N N . ILE A 1 115 ? -9.813 -6.385 5.213 1.00 97.31 115 ILE A N 1
ATOM 947 C CA . ILE A 1 115 ? -8.734 -7.192 5.786 1.00 97.31 115 ILE A CA 1
ATOM 948 C C . ILE A 1 115 ? -8.231 -8.226 4.777 1.00 97.31 115 ILE A C 1
ATOM 950 O O . ILE A 1 115 ? -7.023 -8.463 4.711 1.00 97.31 115 ILE A O 1
ATOM 954 N N . ALA A 1 116 ? -9.110 -8.770 3.930 1.00 96.31 116 ALA A N 1
ATOM 955 C CA . ALA A 1 116 ? -8.699 -9.593 2.792 1.00 96.31 116 ALA A CA 1
ATOM 956 C C . ALA A 1 116 ? -7.750 -8.820 1.854 1.00 96.31 116 ALA A C 1
ATOM 958 O O . ALA A 1 116 ? -6.682 -9.321 1.508 1.00 96.31 116 ALA A O 1
ATOM 959 N N . PHE A 1 117 ? -8.064 -7.554 1.553 1.00 97.19 117 PHE A N 1
ATOM 960 C CA . PHE A 1 117 ? -7.189 -6.671 0.776 1.00 97.19 117 PHE A CA 1
ATOM 961 C C . PHE A 1 117 ? -5.811 -6.468 1.433 1.00 97.19 117 PHE A C 1
ATOM 963 O O . PHE A 1 117 ? -4.781 -6.517 0.759 1.00 97.19 117 PHE A O 1
ATOM 970 N N . VAL A 1 118 ? -5.760 -6.273 2.759 1.00 97.38 118 VAL A N 1
ATOM 971 C CA . VAL A 1 118 ? -4.480 -6.198 3.490 1.00 97.38 118 VAL A CA 1
ATOM 972 C C . VAL A 1 118 ? -3.693 -7.495 3.353 1.00 97.38 118 VAL A C 1
ATOM 974 O O . VAL A 1 118 ? -2.483 -7.450 3.144 1.00 97.38 118 VAL A O 1
ATOM 977 N N . TYR A 1 119 ? -4.359 -8.643 3.465 1.00 96.00 119 TYR A N 1
ATOM 978 C CA . TYR A 1 119 ? -3.715 -9.946 3.349 1.00 96.00 119 TYR A CA 1
ATOM 979 C C . TYR A 1 119 ? -3.128 -10.174 1.947 1.00 96.00 119 TYR A C 1
ATOM 981 O O . TYR A 1 119 ? -2.006 -10.668 1.816 1.00 96.00 119 TYR A O 1
ATOM 989 N N . ASP A 1 120 ? -3.818 -9.739 0.893 1.00 95.69 120 ASP A N 1
ATOM 990 C CA . ASP A 1 120 ? -3.287 -9.772 -0.472 1.00 95.69 120 ASP A CA 1
ATOM 991 C C . ASP A 1 120 ? -2.010 -8.934 -0.621 1.00 95.69 120 ASP A C 1
ATOM 993 O O . ASP A 1 120 ? -1.017 -9.406 -1.180 1.00 95.69 120 ASP A O 1
ATOM 997 N N . ILE A 1 121 ? -1.987 -7.720 -0.064 1.00 95.88 121 ILE A N 1
ATOM 998 C CA . ILE A 1 121 ? -0.779 -6.883 -0.040 1.00 95.88 121 ILE A CA 1
ATOM 999 C C . ILE A 1 121 ? 0.332 -7.539 0.794 1.00 95.88 121 ILE A C 1
ATOM 1001 O O . ILE A 1 121 ? 1.491 -7.562 0.373 1.00 95.88 121 ILE A O 1
ATOM 1005 N N . LEU A 1 122 ? -0.010 -8.091 1.960 1.00 94.25 122 LEU A N 1
ATOM 1006 C CA . LEU A 1 122 ? 0.932 -8.743 2.866 1.00 94.25 122 LEU A CA 1
ATOM 1007 C C . LEU A 1 122 ? 1.625 -9.926 2.185 1.00 94.25 122 LEU A C 1
ATOM 1009 O O . LEU A 1 122 ? 2.853 -10.001 2.177 1.00 94.25 122 LEU A O 1
ATOM 1013 N N . THR A 1 123 ? 0.849 -10.826 1.580 1.00 93.25 123 THR A N 1
ATOM 1014 C CA . THR A 1 123 ? 1.377 -11.998 0.869 1.00 93.25 123 THR A CA 1
ATOM 1015 C C . THR A 1 123 ? 2.235 -11.592 -0.322 1.00 93.25 123 THR A C 1
ATOM 1017 O O . THR A 1 123 ? 3.315 -12.148 -0.518 1.00 93.25 123 THR A O 1
ATOM 1020 N N . LEU A 1 124 ? 1.808 -10.579 -1.078 1.00 93.31 124 LEU A N 1
ATOM 1021 C CA . LEU A 1 124 ? 2.559 -10.058 -2.210 1.00 93.31 124 LEU A CA 1
ATOM 1022 C C . LEU A 1 124 ? 3.914 -9.458 -1.798 1.00 93.31 124 LEU A C 1
ATOM 1024 O O . LEU A 1 124 ? 4.908 -9.673 -2.488 1.00 93.31 124 LEU A O 1
ATOM 1028 N N . PHE A 1 125 ? 3.970 -8.701 -0.698 1.00 93.19 125 PHE A N 1
ATOM 1029 C CA . PHE A 1 125 ? 5.194 -8.014 -0.255 1.00 93.19 125 PHE A CA 1
ATOM 1030 C C . PHE A 1 125 ? 6.144 -8.899 0.553 1.00 93.19 125 PHE A C 1
ATOM 1032 O O . PHE A 1 125 ? 7.299 -8.515 0.755 1.00 93.19 125 PHE A O 1
ATOM 1039 N N . ASN A 1 126 ? 5.682 -10.072 0.988 1.00 88.94 126 ASN A N 1
ATOM 1040 C CA . ASN A 1 126 ? 6.500 -11.053 1.694 1.00 88.94 126 ASN A CA 1
ATOM 1041 C C . ASN A 1 126 ? 7.334 -11.951 0.759 1.00 88.94 126 ASN A C 1
ATOM 1043 O O . ASN A 1 126 ? 8.147 -12.738 1.235 1.00 88.94 126 ASN A O 1
ATOM 1047 N N . VAL A 1 127 ? 7.135 -11.858 -0.561 1.00 83.31 127 VAL A N 1
ATOM 1048 C CA . VAL A 1 127 ? 7.849 -12.665 -1.562 1.00 83.31 127 VAL A CA 1
ATOM 1049 C C . VAL A 1 127 ? 8.796 -11.783 -2.376 1.00 83.31 127 VAL A C 1
ATOM 1051 O O . VAL A 1 127 ? 8.420 -10.709 -2.848 1.00 83.31 127 VAL A O 1
ATOM 1054 N N . THR A 1 128 ? 10.024 -12.265 -2.589 1.00 78.25 128 THR A N 1
ATOM 1055 C CA . THR A 1 128 ? 10.997 -11.647 -3.499 1.00 78.25 128 THR A CA 1
ATOM 1056 C C . THR A 1 128 ? 11.403 -12.655 -4.586 1.00 78.25 128 THR A C 1
ATOM 1058 O O . THR A 1 128 ? 11.832 -13.754 -4.237 1.00 78.25 128 THR A O 1
ATOM 1061 N N . PRO A 1 129 ? 11.314 -12.310 -5.890 1.00 77.12 129 PRO A N 1
ATOM 1062 C CA . PRO A 1 129 ? 10.869 -11.028 -6.446 1.00 77.12 129 PRO A CA 1
ATOM 1063 C C . PRO A 1 129 ? 9.347 -10.833 -6.353 1.00 77.12 129 PRO A C 1
ATOM 1065 O O . PRO A 1 129 ? 8.580 -11.790 -6.382 1.00 77.12 129 PRO A O 1
ATOM 1068 N N . ILE A 1 130 ? 8.912 -9.573 -6.283 1.00 84.19 130 ILE A N 1
ATOM 1069 C CA . ILE A 1 130 ? 7.484 -9.230 -6.269 1.00 84.19 130 ILE A CA 1
ATOM 1070 C C . ILE A 1 130 ? 6.851 -9.538 -7.622 1.00 84.19 130 ILE A C 1
ATOM 1072 O O . ILE A 1 130 ? 7.387 -9.176 -8.672 1.00 84.19 130 ILE A O 1
ATOM 1076 N N . ASN A 1 131 ? 5.659 -10.132 -7.586 1.00 88.12 131 ASN A N 1
ATOM 1077 C CA . ASN A 1 131 ? 4.806 -10.269 -8.758 1.00 88.12 131 ASN A CA 1
ATOM 1078 C C . ASN A 1 131 ? 4.162 -8.912 -9.101 1.00 88.12 131 ASN A C 1
ATOM 1080 O O . ASN A 1 131 ? 3.122 -8.539 -8.561 1.00 88.12 131 ASN A O 1
ATOM 1084 N N . TYR A 1 132 ? 4.799 -8.155 -9.995 1.00 86.62 132 TYR A N 1
ATOM 1085 C CA . TYR A 1 132 ? 4.347 -6.815 -10.379 1.00 86.62 132 TYR A CA 1
ATOM 1086 C C . TYR A 1 132 ? 3.007 -6.817 -11.133 1.00 86.62 132 TYR A C 1
ATOM 1088 O O . TYR A 1 132 ? 2.274 -5.835 -11.045 1.00 86.62 132 TYR A O 1
ATOM 1096 N N . ILE A 1 133 ? 2.661 -7.906 -11.832 1.00 87.94 133 ILE A N 1
ATOM 1097 C CA . ILE A 1 133 ? 1.364 -8.048 -12.512 1.00 87.94 133 ILE A CA 1
ATOM 1098 C C . ILE A 1 133 ? 0.259 -8.071 -11.455 1.00 87.94 133 ILE A C 1
ATOM 1100 O O . ILE A 1 133 ? -0.628 -7.220 -11.476 1.00 87.94 133 ILE A O 1
ATOM 1104 N N . ARG A 1 134 ? 0.399 -8.948 -10.452 1.00 91.56 134 ARG A N 1
ATOM 1105 C CA . ARG A 1 134 ? -0.532 -9.016 -9.316 1.00 91.56 134 ARG A CA 1
ATOM 1106 C C . ARG A 1 134 ? -0.568 -7.707 -8.528 1.00 91.56 134 ARG A C 1
ATOM 1108 O O . ARG A 1 134 ? -1.631 -7.274 -8.096 1.00 91.56 134 ARG A O 1
ATOM 1115 N N . PHE A 1 135 ? 0.576 -7.041 -8.356 1.00 93.12 135 PHE A N 1
ATOM 1116 C CA . PHE A 1 135 ? 0.602 -5.720 -7.725 1.00 93.12 135 PHE A CA 1
ATOM 1117 C C . PHE A 1 135 ? -0.238 -4.695 -8.496 1.00 93.12 135 PHE A C 1
ATOM 1119 O O . PHE A 1 135 ? -1.004 -3.960 -7.883 1.00 93.12 135 PHE A O 1
ATOM 1126 N N . ASN A 1 136 ? -0.106 -4.644 -9.824 1.00 91.56 136 ASN A N 1
ATOM 1127 C CA . ASN A 1 136 ? -0.864 -3.726 -10.669 1.00 91.56 136 ASN A CA 1
ATOM 1128 C C . ASN A 1 136 ? -2.373 -4.009 -10.602 1.00 91.56 136 ASN A C 1
ATOM 1130 O O . ASN A 1 136 ? -3.164 -3.076 -10.503 1.00 91.56 136 ASN A O 1
ATOM 1134 N N . GLU A 1 137 ? -2.774 -5.282 -10.591 1.00 92.88 137 GLU A N 1
ATOM 1135 C CA . GLU A 1 137 ? -4.173 -5.690 -10.401 1.00 92.88 137 GLU A CA 1
ATOM 1136 C C . GLU A 1 137 ? -4.736 -5.174 -9.070 1.00 92.88 137 GLU A C 1
ATOM 1138 O O . GLU A 1 137 ? -5.760 -4.490 -9.062 1.00 92.88 137 GLU A O 1
ATOM 1143 N N . ILE A 1 138 ? -4.023 -5.406 -7.960 1.00 94.19 138 ILE A N 1
ATOM 1144 C CA . ILE A 1 138 ? -4.420 -4.914 -6.631 1.00 94.19 138 ILE A CA 1
ATOM 1145 C C . ILE A 1 138 ? -4.421 -3.377 -6.592 1.00 94.19 138 ILE A C 1
ATOM 1147 O O . ILE A 1 138 ? -5.312 -2.753 -6.020 1.00 94.19 138 ILE A O 1
ATOM 1151 N N . TYR A 1 139 ? -3.436 -2.732 -7.220 1.00 94.50 139 TYR A N 1
ATOM 1152 C CA . TYR A 1 139 ? -3.338 -1.275 -7.243 1.00 94.50 139 TYR A CA 1
ATOM 1153 C C . TYR A 1 139 ? -4.479 -0.631 -8.040 1.00 94.50 139 TYR A C 1
ATOM 1155 O O . TYR A 1 139 ? -4.963 0.432 -7.656 1.00 94.50 139 TYR A O 1
ATOM 1163 N N . LYS A 1 140 ? -4.947 -1.259 -9.126 1.00 92.50 140 LYS A N 1
ATOM 1164 C CA . LYS A 1 140 ? -6.089 -0.770 -9.916 1.00 92.50 140 LYS A CA 1
ATOM 1165 C C . LYS A 1 140 ? -7.387 -0.791 -9.101 1.00 92.50 140 LYS A C 1
ATOM 1167 O O . LYS A 1 140 ? -8.133 0.187 -9.165 1.00 92.50 140 LYS A O 1
ATOM 1172 N N . THR A 1 141 ? -7.620 -1.846 -8.315 1.00 93.88 141 THR A N 1
ATOM 1173 C CA . THR A 1 141 ? -8.832 -2.016 -7.489 1.00 93.88 141 THR A CA 1
ATOM 1174 C C . THR A 1 141 ? -8.789 -1.260 -6.160 1.00 93.88 141 THR A C 1
ATOM 1176 O O . THR A 1 141 ? -9.835 -1.027 -5.557 1.00 93.88 141 THR A O 1
ATOM 1179 N N . ALA A 1 142 ? -7.606 -0.834 -5.712 1.00 96.00 142 ALA A N 1
ATOM 1180 C CA . ALA A 1 142 ? -7.436 -0.060 -4.489 1.00 96.00 142 ALA A CA 1
ATOM 1181 C C . ALA A 1 142 ? -8.218 1.269 -4.522 1.00 96.00 142 ALA A C 1
ATOM 1183 O O . ALA A 1 142 ? -8.201 2.001 -5.523 1.00 96.00 142 ALA A O 1
ATOM 1184 N N . SER A 1 143 ? -8.846 1.615 -3.393 1.00 96.31 143 SER A N 1
ATOM 1185 C CA . SER A 1 143 ? -9.490 2.921 -3.218 1.00 96.31 143 SER A CA 1
ATOM 1186 C C . SER A 1 143 ? -8.461 4.057 -3.252 1.00 96.31 143 SER A C 1
ATOM 1188 O O . SER A 1 143 ? -7.267 3.838 -3.034 1.00 96.31 143 SER A O 1
ATOM 1190 N N . ASP A 1 144 ? -8.908 5.294 -3.472 1.00 95.81 144 ASP A N 1
ATOM 1191 C CA . ASP A 1 144 ? -8.011 6.460 -3.468 1.00 95.81 144 ASP A CA 1
ATOM 1192 C C . ASP A 1 144 ? -7.252 6.604 -2.142 1.00 95.81 144 ASP A C 1
ATOM 1194 O O . ASP A 1 144 ? -6.062 6.917 -2.127 1.00 95.81 144 ASP A O 1
ATOM 1198 N N . ASN A 1 145 ? -7.916 6.304 -1.024 1.00 95.94 145 ASN A N 1
ATOM 1199 C CA . ASN A 1 145 ? -7.308 6.316 0.304 1.00 95.94 145 ASN A CA 1
ATOM 1200 C C . ASN A 1 145 ? -6.220 5.240 0.443 1.00 95.94 145 ASN A C 1
ATOM 1202 O O . ASN A 1 145 ? -5.128 5.532 0.932 1.00 95.94 145 ASN A O 1
ATOM 1206 N N . ASP A 1 146 ? -6.481 4.020 -0.033 1.00 96.69 146 ASP A N 1
ATOM 1207 C CA . ASP A 1 146 ? -5.498 2.930 -0.004 1.00 96.69 146 ASP A CA 1
ATOM 1208 C C . ASP A 1 146 ? -4.285 3.271 -0.881 1.00 96.69 146 ASP A C 1
ATOM 1210 O O . ASP A 1 146 ? -3.135 3.118 -0.458 1.00 96.69 146 ASP A O 1
ATOM 1214 N N . LYS A 1 147 ? -4.530 3.830 -2.076 1.00 96.56 147 LYS A N 1
ATOM 1215 C CA . LYS A 1 147 ? -3.487 4.296 -3.001 1.00 96.56 147 LYS A CA 1
ATOM 1216 C C . LYS A 1 147 ? -2.587 5.351 -2.368 1.00 96.56 147 LYS A C 1
ATOM 1218 O O . LYS A 1 147 ? -1.383 5.318 -2.624 1.00 96.56 147 LYS A O 1
ATOM 1223 N N . ILE A 1 148 ? -3.118 6.241 -1.520 1.00 96.81 148 ILE A N 1
ATOM 1224 C CA . ILE A 1 148 ? -2.308 7.251 -0.819 1.00 96.81 148 ILE A CA 1
ATOM 1225 C C . ILE A 1 148 ? -1.231 6.609 0.063 1.00 96.81 148 ILE A C 1
ATOM 1227 O O . ILE A 1 148 ? -0.124 7.146 0.141 1.00 96.81 148 ILE A O 1
ATOM 1231 N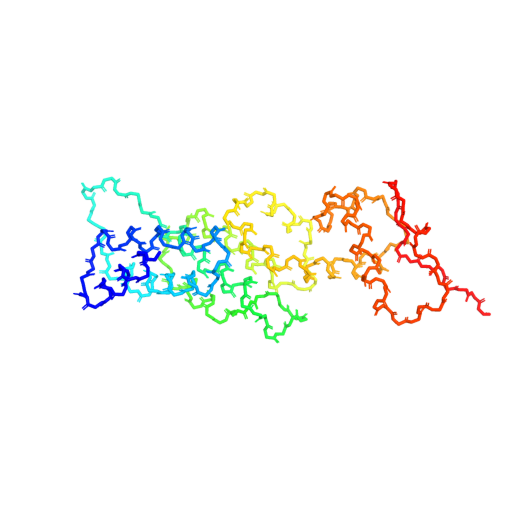 N . ILE A 1 149 ? -1.531 5.479 0.708 1.00 97.12 149 ILE A N 1
ATOM 1232 C CA . ILE A 1 149 ? -0.570 4.767 1.557 1.00 97.12 149 ILE A CA 1
ATOM 1233 C C . ILE A 1 149 ? 0.324 3.871 0.695 1.00 97.12 149 ILE A C 1
ATOM 1235 O O . ILE A 1 149 ? 1.545 3.946 0.794 1.00 97.12 149 ILE A O 1
ATOM 1239 N N . ILE A 1 150 ? -0.254 3.072 -0.206 1.00 95.75 150 ILE A N 1
ATOM 1240 C CA . ILE A 1 150 ? 0.481 2.101 -1.036 1.00 95.75 150 ILE A CA 1
ATOM 1241 C C . ILE A 1 150 ? 1.501 2.786 -1.957 1.00 95.75 150 ILE A C 1
ATOM 1243 O O . ILE A 1 150 ? 2.594 2.256 -2.167 1.00 95.75 150 ILE A O 1
ATOM 1247 N N . GLN A 1 151 ? 1.206 3.989 -2.467 1.00 93.88 151 GLN A N 1
ATOM 1248 C CA . GLN A 1 151 ? 2.122 4.722 -3.354 1.00 93.88 151 GLN A CA 1
ATOM 1249 C C . GLN A 1 151 ? 3.494 5.005 -2.722 1.00 93.88 151 GLN A C 1
ATOM 1251 O O . GLN A 1 151 ? 4.466 5.196 -3.447 1.00 93.88 151 GLN A O 1
ATOM 1256 N N . THR A 1 152 ? 3.603 4.987 -1.390 1.00 93.25 152 THR A N 1
ATOM 1257 C CA . THR A 1 152 ? 4.881 5.149 -0.676 1.00 93.25 152 THR A CA 1
ATOM 1258 C C . THR A 1 152 ? 5.874 4.022 -0.995 1.00 93.25 152 THR A C 1
ATOM 1260 O O . THR A 1 152 ? 7.084 4.228 -0.927 1.00 93.25 152 THR A O 1
ATOM 1263 N N . ARG A 1 153 ? 5.386 2.855 -1.447 1.00 91.44 153 ARG A N 1
ATOM 1264 C CA . ARG A 1 153 ? 6.205 1.724 -1.914 1.00 91.44 153 ARG A CA 1
ATOM 1265 C C . ARG A 1 153 ? 6.480 1.707 -3.410 1.00 91.44 153 ARG A C 1
ATOM 1267 O O . ARG A 1 153 ? 7.406 1.012 -3.836 1.00 91.44 153 ARG A O 1
ATOM 1274 N N . LEU A 1 154 ? 5.746 2.488 -4.206 1.00 92.31 154 LEU A N 1
ATOM 1275 C CA . LEU A 1 154 ? 5.909 2.506 -5.662 1.00 92.31 154 LEU A CA 1
ATOM 1276 C C . LEU A 1 154 ? 7.348 2.763 -6.120 1.00 92.31 154 LEU A C 1
ATOM 1278 O O . LEU A 1 154 ? 7.777 2.049 -7.023 1.00 92.31 154 LEU A O 1
ATOM 1282 N N . PRO A 1 155 ? 8.129 3.698 -5.537 1.00 90.81 155 PRO A N 1
ATOM 1283 C CA . PRO A 1 155 ? 9.499 3.929 -5.992 1.00 90.81 155 PRO A CA 1
ATOM 1284 C C . PRO A 1 155 ? 10.360 2.659 -5.964 1.00 90.81 155 PRO A C 1
ATOM 1286 O O . PRO A 1 155 ? 11.046 2.353 -6.940 1.00 90.81 155 PRO A O 1
ATOM 1289 N N . ARG A 1 156 ? 10.270 1.876 -4.882 1.00 88.56 156 ARG A N 1
ATOM 1290 C CA . ARG A 1 156 ? 11.052 0.644 -4.715 1.00 88.56 156 ARG A CA 1
ATOM 1291 C C . ARG A 1 156 ? 10.533 -0.488 -5.595 1.00 88.56 156 ARG A C 1
ATOM 1293 O O . ARG A 1 156 ? 11.338 -1.213 -6.176 1.00 88.56 156 ARG A O 1
ATOM 1300 N N . ILE A 1 157 ? 9.211 -0.623 -5.719 1.00 90.44 157 ILE A N 1
ATOM 1301 C CA . ILE A 1 157 ? 8.590 -1.610 -6.613 1.00 90.44 157 ILE A CA 1
ATOM 1302 C C . ILE A 1 157 ? 9.013 -1.333 -8.057 1.00 90.44 157 ILE A C 1
ATOM 1304 O O . ILE A 1 157 ? 9.546 -2.225 -8.707 1.00 90.44 157 ILE A O 1
ATOM 1308 N N . ARG A 1 158 ? 8.893 -0.085 -8.524 1.00 91.81 158 ARG A N 1
ATOM 1309 C CA . ARG A 1 158 ? 9.312 0.333 -9.870 1.00 91.81 158 ARG A CA 1
ATOM 1310 C C . ARG A 1 158 ? 10.788 0.051 -10.127 1.00 91.81 158 ARG A C 1
ATOM 1312 O O . ARG A 1 158 ? 11.118 -0.509 -11.166 1.00 91.81 158 ARG A O 1
ATOM 1319 N N . GLN A 1 159 ? 11.663 0.360 -9.167 1.00 88.75 159 GLN A N 1
ATOM 1320 C CA . GLN A 1 159 ? 13.097 0.091 -9.294 1.00 88.75 159 GLN A CA 1
ATOM 1321 C C . GLN A 1 159 ? 13.378 -1.412 -9.460 1.00 88.75 159 GLN A C 1
ATOM 1323 O O . GLN A 1 159 ? 14.188 -1.813 -10.297 1.00 88.75 159 GLN A O 1
ATOM 1328 N N . ARG A 1 160 ? 12.691 -2.260 -8.686 1.00 87.31 160 ARG A N 1
ATOM 1329 C CA . ARG A 1 160 ? 12.813 -3.722 -8.785 1.00 87.31 160 ARG A CA 1
ATOM 1330 C C . ARG A 1 160 ? 12.281 -4.254 -10.098 1.00 87.31 160 ARG A C 1
ATOM 1332 O O . ARG A 1 160 ? 12.984 -5.020 -10.751 1.00 87.31 160 ARG A O 1
ATOM 1339 N N . THR A 1 161 ? 11.088 -3.818 -10.490 1.00 89.81 161 THR A N 1
ATOM 1340 C CA . THR A 1 161 ? 10.495 -4.165 -11.778 1.00 89.81 161 THR A CA 1
ATOM 1341 C C . THR A 1 161 ? 11.470 -3.801 -12.888 1.00 89.81 161 THR A C 1
ATOM 1343 O O . THR A 1 161 ? 11.908 -4.688 -13.609 1.00 89.81 161 THR A O 1
ATOM 1346 N N . LEU A 1 162 ? 11.945 -2.553 -12.949 1.00 90.00 162 LEU A N 1
ATOM 1347 C CA . LEU A 1 162 ? 12.904 -2.112 -13.960 1.00 90.00 162 LEU A CA 1
ATOM 1348 C C . LEU A 1 162 ? 14.199 -2.944 -13.955 1.00 90.00 162 LEU A C 1
ATOM 1350 O O . LEU A 1 162 ? 14.709 -3.290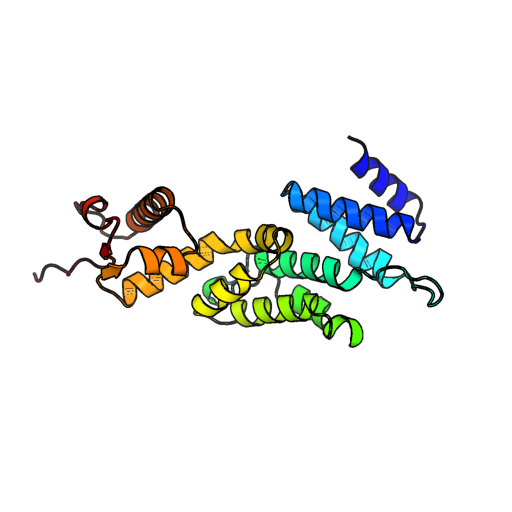 -15.021 1.00 90.00 162 LEU A O 1
ATOM 1354 N N . SER A 1 163 ? 14.716 -3.332 -12.784 1.00 86.81 163 SER A N 1
ATOM 1355 C CA . SER A 1 163 ? 15.889 -4.215 -12.689 1.00 86.81 163 SER A CA 1
ATOM 1356 C C . SER A 1 163 ? 15.633 -5.599 -13.296 1.00 86.81 163 SER A C 1
ATOM 1358 O O . SER A 1 163 ? 16.504 -6.152 -13.964 1.00 86.81 163 SER A O 1
ATOM 1360 N N . VAL A 1 164 ? 14.437 -6.158 -13.102 1.00 87.25 164 VAL A N 1
ATOM 1361 C CA . VAL A 1 164 ? 14.035 -7.426 -13.725 1.00 87.25 164 VAL A CA 1
ATOM 1362 C C . VAL A 1 164 ? 13.865 -7.250 -15.234 1.00 87.25 164 VAL A C 1
ATOM 1364 O O . VAL A 1 164 ? 14.415 -8.038 -16.000 1.00 87.25 164 VAL A O 1
ATOM 1367 N N . LEU A 1 165 ? 13.190 -6.188 -15.680 1.00 88.88 165 LEU A N 1
ATOM 1368 C CA . LEU A 1 165 ? 12.949 -5.930 -17.103 1.00 88.88 165 LEU A CA 1
ATOM 1369 C C . LEU A 1 165 ? 14.247 -5.739 -17.879 1.00 88.88 165 LEU A C 1
ATOM 1371 O O . LEU A 1 165 ? 14.462 -6.389 -18.898 1.00 88.88 165 LEU A O 1
ATOM 1375 N N . THR A 1 166 ? 15.153 -4.918 -17.349 1.00 87.88 166 THR A N 1
ATOM 1376 C CA . THR A 1 166 ? 16.489 -4.704 -17.925 1.00 87.88 166 THR A CA 1
ATOM 1377 C C . THR A 1 166 ? 17.359 -5.952 -17.872 1.00 87.88 166 THR A C 1
ATOM 1379 O O . THR A 1 166 ? 18.402 -5.983 -18.519 1.00 87.88 166 THR A O 1
ATOM 1382 N N . LYS A 1 167 ? 16.972 -6.995 -17.123 1.00 85.88 167 LYS A N 1
ATOM 1383 C CA . LYS A 1 167 ? 17.644 -8.298 -17.129 1.00 85.88 167 LYS A CA 1
ATOM 1384 C C . LYS A 1 167 ? 17.002 -9.327 -18.059 1.00 85.88 167 LYS A C 1
ATOM 1386 O O . LYS A 1 167 ? 17.701 -10.215 -18.547 1.00 85.88 167 LYS A O 1
ATOM 1391 N N . ALA A 1 168 ? 15.703 -9.229 -18.285 1.00 88.00 168 ALA A N 1
ATOM 1392 C CA . ALA A 1 168 ? 14.952 -10.198 -19.068 1.00 88.00 168 ALA A CA 1
ATOM 1393 C C . ALA A 1 168 ? 14.847 -9.804 -20.548 1.00 88.00 168 ALA A C 1
ATOM 1395 O O . ALA A 1 168 ? 14.886 -10.677 -21.410 1.00 88.00 168 ALA A O 1
ATOM 1396 N N . TYR A 1 169 ? 14.780 -8.506 -20.849 1.00 89.19 169 TYR A N 1
ATOM 1397 C CA . TYR A 1 169 ? 14.424 -8.012 -22.177 1.00 89.19 169 TYR A CA 1
ATOM 1398 C C . TYR A 1 169 ? 15.481 -7.077 -22.761 1.00 89.19 169 TYR A C 1
ATOM 1400 O O . TYR A 1 169 ? 16.188 -6.364 -22.044 1.00 89.19 169 TYR A O 1
ATOM 1408 N N . PHE A 1 170 ? 15.581 -7.091 -24.091 1.00 88.25 170 PHE A N 1
ATOM 1409 C CA . PHE A 1 170 ? 16.395 -6.139 -24.842 1.00 88.25 170 PHE A CA 1
ATOM 1410 C C . PHE A 1 170 ? 15.604 -4.867 -25.157 1.00 88.25 170 PHE A C 1
ATOM 1412 O O . PHE A 1 170 ? 16.052 -3.777 -24.812 1.00 88.25 170 PHE A O 1
ATOM 1419 N N . THR A 1 171 ? 14.398 -5.027 -25.703 1.00 92.25 171 THR A N 1
ATOM 1420 C CA . THR A 1 171 ? 13.454 -3.955 -26.047 1.00 92.25 171 THR A CA 1
ATOM 1421 C C . THR A 1 171 ? 12.044 -4.389 -25.654 1.00 92.25 171 THR A C 1
ATOM 1423 O O . THR A 1 171 ? 11.747 -5.584 -25.689 1.00 92.25 171 THR A O 1
ATOM 1426 N N . LEU A 1 172 ? 11.190 -3.439 -25.271 1.00 94.50 172 LEU A N 1
ATOM 1427 C CA . LEU A 1 172 ? 9.766 -3.660 -24.999 1.00 94.50 172 LEU A CA 1
ATOM 1428 C C . LEU A 1 172 ? 8.919 -2.500 -25.539 1.00 94.50 172 LEU A C 1
ATOM 1430 O O . LEU A 1 172 ? 9.426 -1.375 -25.595 1.00 94.50 172 LEU A O 1
ATOM 1434 N N . PRO A 1 173 ? 7.636 -2.735 -25.870 1.00 96.56 173 PRO A N 1
ATOM 1435 C CA . PRO A 1 173 ? 6.686 -1.662 -26.133 1.00 96.56 173 PRO A CA 1
ATOM 1436 C C . PRO A 1 173 ? 6.596 -0.687 -24.954 1.00 96.56 173 PRO A C 1
ATOM 1438 O O . PRO A 1 173 ? 6.553 -1.097 -23.789 1.00 96.56 173 PRO A O 1
ATOM 1441 N N . THR A 1 174 ? 6.516 0.611 -25.245 1.00 95.38 174 THR A N 1
ATOM 1442 C CA . THR A 1 174 ? 6.436 1.654 -24.209 1.00 95.38 174 THR A CA 1
ATOM 1443 C C . THR A 1 174 ? 5.214 1.464 -23.319 1.00 95.38 174 THR A C 1
ATOM 1445 O O . THR A 1 174 ? 5.315 1.591 -22.099 1.00 95.38 174 THR A O 1
ATOM 1448 N N . LYS A 1 175 ? 4.082 1.062 -23.908 1.00 94.50 175 LYS A N 1
ATOM 1449 C CA . LYS A 1 175 ? 2.830 0.783 -23.194 1.00 94.50 175 LYS A CA 1
ATOM 1450 C C . LYS A 1 175 ? 2.984 -0.298 -22.119 1.00 94.50 175 LYS A C 1
ATOM 1452 O O . LYS A 1 175 ? 2.473 -0.130 -21.014 1.00 94.50 175 LYS A O 1
ATOM 1457 N N . ASP A 1 176 ? 3.724 -1.365 -22.412 1.00 92.94 176 ASP A N 1
ATOM 1458 C CA . ASP A 1 176 ? 3.931 -2.464 -21.463 1.00 92.94 176 ASP A CA 1
ATOM 1459 C C . ASP A 1 176 ? 4.754 -1.982 -20.264 1.00 92.94 176 ASP A C 1
ATOM 1461 O O . ASP A 1 176 ? 4.437 -2.273 -19.113 1.00 92.94 176 ASP A O 1
ATOM 1465 N N . ILE A 1 177 ? 5.774 -1.154 -20.512 1.00 93.12 177 ILE A N 1
ATOM 1466 C CA . ILE A 1 177 ? 6.582 -0.556 -19.443 1.00 93.12 177 ILE A CA 1
ATOM 1467 C C . ILE A 1 177 ? 5.761 0.440 -18.617 1.00 93.12 177 ILE A C 1
ATOM 1469 O O . ILE A 1 177 ? 5.885 0.447 -17.390 1.00 93.12 177 ILE A O 1
ATOM 1473 N N . GLN A 1 178 ? 4.920 1.263 -19.250 1.00 94.06 178 GLN A N 1
ATOM 1474 C CA . GLN A 1 178 ? 4.003 2.163 -18.544 1.00 94.06 178 GLN A CA 1
ATOM 1475 C C . GLN A 1 178 ? 3.090 1.386 -17.597 1.00 94.06 178 GLN A C 1
ATOM 1477 O O . GLN A 1 178 ? 2.941 1.770 -16.436 1.00 94.06 178 GLN A O 1
ATOM 1482 N N . GLU A 1 179 ? 2.528 0.271 -18.065 1.00 92.25 179 GLU A N 1
ATOM 1483 C CA . GLU A 1 179 ? 1.669 -0.581 -17.253 1.00 92.25 179 GLU A CA 1
ATOM 1484 C C . GLU A 1 179 ? 2.441 -1.247 -16.106 1.00 92.25 179 GLU A C 1
ATOM 1486 O O . GLU A 1 179 ? 2.009 -1.194 -14.955 1.00 92.25 179 GLU A O 1
ATOM 1491 N N . TRP A 1 180 ? 3.610 -1.826 -16.383 1.00 90.75 180 TRP A N 1
ATOM 1492 C CA . TRP A 1 180 ? 4.394 -2.559 -15.384 1.00 90.75 180 TRP A CA 1
ATOM 1493 C C . TRP A 1 180 ? 5.030 -1.652 -14.326 1.00 90.75 180 TRP A C 1
ATOM 1495 O O . TRP A 1 180 ? 5.220 -2.068 -13.181 1.00 90.75 180 TRP A O 1
ATOM 1505 N N . LEU A 1 181 ? 5.348 -0.405 -14.683 1.00 92.44 181 LEU A N 1
ATOM 1506 C CA . LEU A 1 181 ? 5.845 0.605 -13.747 1.00 92.44 181 LEU A CA 1
ATOM 1507 C C . LEU A 1 181 ? 4.723 1.456 -13.140 1.00 92.44 181 LEU A C 1
ATOM 1509 O O . LEU A 1 181 ? 4.990 2.239 -12.224 1.00 92.44 181 LEU A O 1
ATOM 1513 N N . ILE A 1 182 ? 3.479 1.310 -13.600 1.00 93.25 182 ILE A N 1
ATOM 1514 C CA . ILE A 1 182 ? 2.339 2.132 -13.174 1.00 93.25 182 ILE A CA 1
ATOM 1515 C C . ILE A 1 182 ? 2.673 3.624 -13.368 1.00 93.25 182 ILE A C 1
ATOM 1517 O O . ILE A 1 182 ? 2.629 4.431 -12.433 1.00 93.25 182 ILE A O 1
ATOM 1521 N N . ILE A 1 183 ? 3.122 3.980 -14.574 1.00 94.06 183 ILE A N 1
ATOM 1522 C CA . ILE A 1 183 ? 3.431 5.352 -14.998 1.00 94.06 183 ILE A CA 1
ATOM 1523 C C . ILE A 1 183 ? 2.722 5.604 -16.328 1.00 94.06 183 ILE A C 1
ATOM 1525 O O . ILE A 1 183 ? 3.250 5.299 -17.390 1.00 94.06 183 ILE A O 1
ATOM 1529 N N . ASN A 1 184 ? 1.520 6.176 -16.264 1.00 91.62 184 ASN A N 1
ATOM 1530 C CA . ASN A 1 184 ? 0.674 6.364 -17.448 1.00 91.62 184 ASN A CA 1
ATOM 1531 C C . ASN A 1 184 ? 1.121 7.534 -18.337 1.00 91.62 184 ASN A C 1
ATOM 1533 O O . ASN A 1 184 ? 0.801 7.565 -19.520 1.00 91.62 184 ASN A O 1
ATOM 1537 N N . ASP A 1 185 ? 1.838 8.510 -17.777 1.00 94.88 185 ASP A N 1
ATOM 1538 C CA . ASP A 1 185 ? 2.329 9.662 -18.530 1.00 94.88 185 ASP A CA 1
ATOM 1539 C C . ASP A 1 185 ? 3.698 9.354 -19.149 1.00 94.88 185 ASP A C 1
ATOM 1541 O O . ASP A 1 185 ? 4.646 8.987 -18.449 1.00 94.88 185 ASP A O 1
ATOM 1545 N N . TYR A 1 186 ? 3.804 9.505 -20.470 1.00 94.31 186 TYR A N 1
ATOM 1546 C CA . TYR A 1 186 ? 5.031 9.209 -21.210 1.00 94.31 186 TYR A CA 1
ATOM 1547 C C . TYR A 1 186 ? 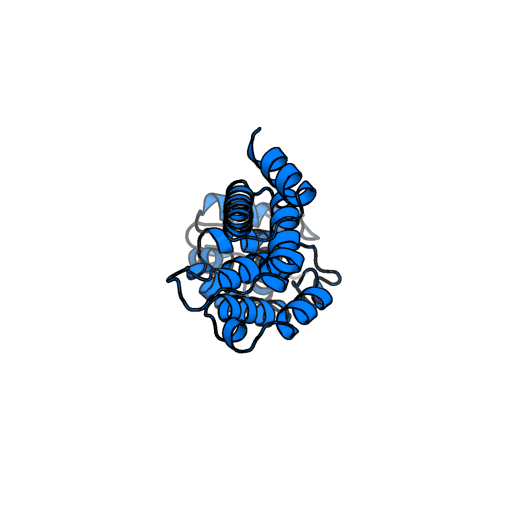6.208 10.100 -20.789 1.00 94.31 186 TYR A C 1
ATOM 1549 O O . TYR A 1 186 ? 7.326 9.608 -20.642 1.00 94.31 186 TYR A O 1
ATOM 1557 N N . LYS A 1 187 ? 5.979 11.393 -20.527 1.00 94.94 187 LYS A N 1
ATOM 1558 C CA . LYS A 1 187 ? 7.049 12.321 -20.127 1.00 94.94 187 LYS A CA 1
ATOM 1559 C C . LYS A 1 187 ? 7.586 11.962 -18.743 1.00 94.94 187 LYS A C 1
ATOM 1561 O O . LYS A 1 187 ? 8.798 11.955 -18.534 1.00 94.94 187 LYS A O 1
ATOM 1566 N N . VAL A 1 188 ? 6.699 11.610 -17.812 1.00 95.31 188 VAL A N 1
ATOM 1567 C CA . VAL A 1 188 ? 7.072 11.113 -16.481 1.00 95.31 188 VAL A CA 1
ATOM 1568 C C . VAL A 1 188 ? 7.835 9.796 -16.595 1.00 95.31 188 VAL A C 1
ATOM 1570 O O . VAL A 1 188 ? 8.854 9.640 -15.923 1.00 95.31 188 VAL A O 1
ATOM 1573 N N . LEU A 1 189 ? 7.394 8.872 -17.457 1.00 95.50 189 LEU A N 1
ATOM 1574 C CA . LEU A 1 189 ? 8.104 7.613 -17.689 1.00 95.50 189 LEU A CA 1
ATOM 1575 C C . LEU A 1 189 ? 9.508 7.867 -18.240 1.00 95.50 189 LEU A C 1
ATOM 1577 O O . LEU A 1 189 ? 10.479 7.345 -17.694 1.00 95.50 189 LEU A O 1
ATOM 1581 N N . LYS A 1 190 ? 9.623 8.691 -19.284 1.00 93.94 190 LYS A N 1
ATOM 1582 C CA . LYS A 1 190 ? 10.900 9.040 -19.906 1.00 93.94 190 LYS A CA 1
ATOM 1583 C C . LYS A 1 190 ? 11.874 9.608 -18.875 1.00 93.94 190 LYS A C 1
ATOM 1585 O O . LYS A 1 190 ? 12.985 9.102 -18.741 1.00 93.94 190 LYS A O 1
ATOM 1590 N N . ASN A 1 191 ? 11.432 10.583 -18.082 1.00 93.44 191 ASN A N 1
ATOM 1591 C CA . ASN A 1 191 ? 12.250 11.167 -17.019 1.00 93.44 191 ASN A CA 1
ATOM 1592 C C . ASN A 1 191 ? 12.652 10.124 -15.967 1.00 93.44 191 ASN A C 1
ATOM 1594 O O . ASN A 1 191 ? 13.816 10.057 -15.582 1.00 93.44 191 ASN A O 1
ATOM 1598 N N . TYR A 1 192 ? 11.717 9.273 -15.533 1.00 93.75 192 TYR A N 1
ATOM 1599 C CA . TYR A 1 192 ? 12.006 8.206 -14.575 1.00 93.75 192 TYR A CA 1
ATOM 1600 C C . TYR A 1 192 ? 13.094 7.249 -15.087 1.00 93.75 192 TYR A C 1
ATOM 1602 O O . TYR A 1 192 ? 14.019 6.921 -14.343 1.00 93.75 192 TYR A O 1
ATOM 1610 N N . LEU A 1 193 ? 13.013 6.814 -16.347 1.00 92.12 193 LEU A N 1
ATOM 1611 C CA . LEU A 1 193 ? 13.992 5.907 -16.951 1.00 92.12 193 LEU A CA 1
ATOM 1612 C C . LEU A 1 193 ? 15.373 6.554 -17.075 1.00 92.12 193 LEU A C 1
ATOM 1614 O O . LEU A 1 193 ? 16.360 5.937 -16.675 1.00 92.12 193 LEU A O 1
ATOM 1618 N N . LEU A 1 194 ? 15.438 7.801 -17.553 1.00 89.06 194 LEU A N 1
ATOM 1619 C CA . LEU A 1 194 ? 16.690 8.552 -17.669 1.00 89.06 194 LEU A CA 1
ATOM 1620 C C . LEU A 1 194 ? 17.400 8.676 -16.315 1.00 89.06 194 LEU A C 1
ATOM 1622 O O . LEU A 1 194 ? 18.592 8.385 -16.216 1.00 89.06 194 LEU A O 1
A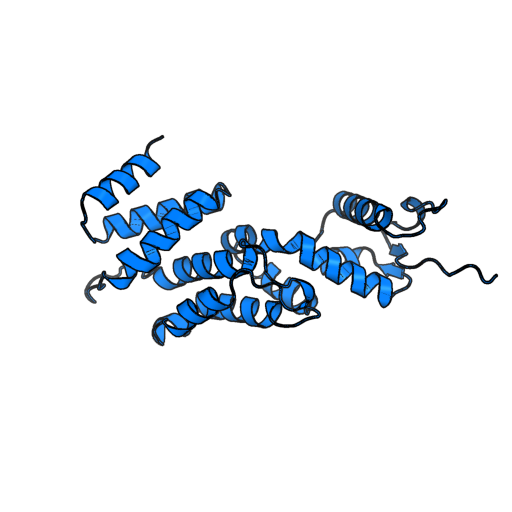TOM 1626 N N . GLU A 1 195 ? 16.674 9.046 -15.258 1.00 88.88 195 GLU A N 1
ATOM 1627 C CA . GLU A 1 195 ? 17.249 9.181 -13.915 1.00 88.88 195 GLU A CA 1
ATOM 1628 C C . GLU A 1 195 ? 17.744 7.845 -13.344 1.00 88.88 195 GLU A C 1
ATOM 1630 O O . GLU A 1 195 ? 18.805 7.796 -12.723 1.00 88.88 195 GLU A O 1
ATOM 1635 N N . ASN A 1 196 ? 17.033 6.738 -13.587 1.00 86.38 196 ASN A N 1
ATOM 1636 C CA . ASN A 1 196 ? 17.467 5.419 -13.113 1.00 86.38 196 ASN A CA 1
ATOM 1637 C C . ASN A 1 196 ? 18.664 4.873 -13.906 1.00 86.38 196 ASN A C 1
ATOM 1639 O O . ASN A 1 196 ? 19.519 4.199 -13.334 1.00 86.38 196 ASN A O 1
ATOM 1643 N N . TRP A 1 197 ? 18.764 5.153 -15.207 1.00 81.62 197 TRP A N 1
ATOM 1644 C CA . TRP A 1 197 ? 19.896 4.696 -16.019 1.00 81.62 197 TRP A CA 1
ATOM 1645 C C . TRP A 1 197 ? 21.180 5.479 -15.761 1.00 81.62 197 TRP A C 1
ATOM 1647 O O . TRP A 1 197 ? 22.253 4.880 -15.781 1.00 81.62 197 TRP A O 1
ATOM 1657 N N . LYS A 1 198 ? 21.091 6.770 -15.414 1.00 74.56 198 LYS A N 1
ATOM 1658 C CA . LYS A 1 198 ? 22.248 7.559 -14.945 1.00 74.56 198 LYS A CA 1
ATOM 1659 C C . LYS A 1 198 ? 22.930 6.953 -13.712 1.00 74.56 198 LYS A C 1
ATOM 1661 O O . LYS A 1 198 ? 24.105 7.211 -13.483 1.00 74.56 198 LYS A O 1
ATOM 1666 N N . GLN A 1 199 ? 22.210 6.155 -12.922 1.00 71.94 199 GLN A N 1
ATOM 1667 C CA . GLN A 1 199 ? 22.734 5.503 -11.718 1.00 71.94 199 GLN A CA 1
ATOM 1668 C C . GLN A 1 199 ? 23.444 4.167 -12.006 1.00 71.94 199 GLN A C 1
ATOM 1670 O O . GLN A 1 199 ? 23.982 3.553 -11.084 1.00 71.94 199 GLN A O 1
ATOM 1675 N N . LEU A 1 200 ? 23.448 3.683 -13.255 1.00 65.88 200 LEU A N 1
ATOM 1676 C CA . LEU A 1 200 ? 24.103 2.425 -13.614 1.00 65.88 200 LEU A CA 1
ATOM 1677 C C . LEU A 1 200 ? 25.627 2.606 -13.762 1.00 65.88 200 LEU A C 1
ATOM 1679 O O . LEU A 1 200 ? 26.078 3.581 -14.359 1.00 65.88 200 LEU A O 1
ATOM 1683 N N . PRO A 1 201 ? 26.453 1.661 -13.278 1.00 47.22 201 PRO A N 1
ATOM 1684 C CA . PRO A 1 201 ? 27.896 1.709 -13.493 1.00 47.22 201 PRO A CA 1
ATOM 1685 C C . PRO A 1 201 ? 28.221 1.465 -14.981 1.00 47.22 201 PRO A C 1
ATOM 1687 O O . PRO A 1 201 ? 27.784 0.456 -15.537 1.00 47.22 201 PRO A O 1
ATOM 1690 N N . ASN A 1 202 ? 29.025 2.356 -15.589 1.00 52.81 202 ASN A N 1
ATOM 1691 C CA . ASN A 1 202 ? 29.456 2.425 -17.009 1.00 52.81 202 ASN A CA 1
ATOM 1692 C C . ASN A 1 202 ? 28.662 3.376 -17.937 1.00 52.81 202 ASN A C 1
ATOM 1694 O O . ASN A 1 202 ? 28.333 3.020 -19.063 1.00 52.81 202 ASN A O 1
ATOM 1698 N N . THR A 1 203 ? 28.425 4.618 -17.514 1.00 54.56 203 THR A N 1
ATOM 1699 C CA . THR A 1 203 ? 27.721 5.681 -18.267 1.00 54.56 203 THR A CA 1
ATOM 1700 C C . THR A 1 203 ? 28.525 6.362 -19.388 1.00 54.56 203 THR A C 1
ATOM 1702 O O . THR A 1 203 ? 28.156 7.453 -19.822 1.00 54.56 203 THR A O 1
ATOM 1705 N N . ASN A 1 204 ? 29.621 5.780 -19.881 1.00 51.69 204 ASN A N 1
ATOM 1706 C CA . ASN A 1 204 ? 30.441 6.465 -20.885 1.00 51.69 204 ASN A CA 1
ATOM 1707 C C . ASN A 1 204 ? 29.737 6.492 -22.259 1.00 51.69 204 ASN A C 1
ATOM 1709 O O . ASN A 1 204 ? 29.746 5.500 -22.984 1.00 51.69 204 ASN A O 1
ATOM 1713 N N . ASN A 1 205 ? 29.201 7.665 -22.623 1.00 51.78 205 ASN A N 1
ATOM 1714 C CA . ASN A 1 205 ? 28.745 8.064 -23.966 1.00 51.78 205 ASN A CA 1
ATOM 1715 C C . ASN A 1 205 ? 27.558 7.290 -24.579 1.00 51.78 205 ASN A C 1
ATOM 1717 O O . ASN A 1 205 ? 27.502 7.131 -25.798 1.00 51.78 205 ASN A O 1
ATOM 1721 N N . GLU A 1 206 ? 26.584 6.839 -23.785 1.00 63.16 206 GLU A N 1
ATOM 1722 C CA . GLU A 1 206 ? 25.316 6.337 -24.342 1.00 63.16 206 GLU A CA 1
ATOM 1723 C C . GLU A 1 206 ? 24.283 7.469 -24.462 1.00 63.16 206 GLU A C 1
ATOM 1725 O O . GLU A 1 206 ? 23.948 8.120 -23.470 1.00 63.16 206 GLU A O 1
ATOM 1730 N N . ASN A 1 207 ? 23.754 7.697 -25.672 1.00 73.44 207 ASN A N 1
ATOM 1731 C CA . ASN A 1 207 ? 22.634 8.614 -25.887 1.00 73.44 207 ASN A CA 1
ATOM 1732 C C . ASN A 1 207 ? 21.327 7.952 -25.414 1.00 73.44 207 ASN A C 1
ATOM 1734 O O . ASN A 1 207 ? 20.609 7.319 -26.186 1.00 73.44 207 ASN A O 1
ATOM 1738 N N . TYR A 1 208 ? 21.040 8.040 -24.113 1.00 75.62 208 TYR A N 1
ATOM 1739 C CA . TYR A 1 208 ? 19.852 7.420 -23.517 1.00 75.62 208 TYR A CA 1
ATOM 1740 C C . TYR A 1 208 ? 18.530 7.951 -24.087 1.00 75.62 208 TYR A C 1
ATOM 1742 O O . TYR A 1 208 ? 17.531 7.234 -24.040 1.00 75.62 208 TYR A O 1
ATOM 1750 N N . ASP A 1 209 ? 18.515 9.164 -24.645 1.00 80.06 209 ASP A N 1
ATOM 1751 C CA . ASP A 1 209 ? 17.323 9.736 -25.273 1.00 80.06 209 ASP A CA 1
ATOM 1752 C C . ASP A 1 209 ? 16.885 8.956 -26.517 1.00 80.06 209 ASP A C 1
ATOM 1754 O O . ASP A 1 209 ? 15.688 8.795 -26.737 1.00 80.06 209 ASP A O 1
ATOM 1758 N N . GLU A 1 210 ? 17.827 8.400 -27.281 1.00 84.44 210 GLU A N 1
ATOM 1759 C CA . GLU A 1 210 ? 17.530 7.575 -28.463 1.00 84.44 210 GLU A CA 1
ATOM 1760 C C . GLU A 1 210 ? 16.946 6.203 -28.091 1.00 84.44 210 GLU A C 1
ATOM 1762 O O . GLU A 1 210 ? 16.362 5.516 -28.927 1.00 84.44 210 GLU A O 1
ATOM 1767 N N . ARG A 1 211 ? 17.080 5.790 -26.824 1.00 86.12 211 ARG A N 1
ATOM 1768 C CA . ARG A 1 211 ? 16.592 4.494 -26.332 1.00 86.12 211 ARG A CA 1
ATOM 1769 C C . ARG A 1 211 ? 15.123 4.522 -25.922 1.00 86.12 211 ARG A C 1
ATOM 1771 O O . ARG A 1 211 ? 14.583 3.452 -25.643 1.00 86.12 211 ARG A O 1
ATOM 1778 N N . ILE A 1 212 ? 14.503 5.699 -25.831 1.00 90.25 212 ILE A N 1
ATOM 1779 C CA . ILE A 1 212 ? 13.134 5.883 -25.340 1.00 90.25 212 ILE A CA 1
ATOM 1780 C C . ILE A 1 212 ? 12.323 6.580 -26.432 1.00 90.25 212 ILE A C 1
ATOM 1782 O O . ILE A 1 212 ? 12.464 7.788 -26.632 1.00 90.25 212 ILE A O 1
ATOM 1786 N N . THR A 1 213 ? 11.456 5.830 -27.108 1.00 92.50 213 THR A N 1
ATOM 1787 C CA . THR A 1 213 ? 10.467 6.381 -28.042 1.00 92.50 213 THR A CA 1
ATOM 1788 C C . THR A 1 213 ? 9.052 6.177 -27.503 1.00 92.50 213 THR A C 1
ATOM 1790 O O . THR A 1 213 ? 8.840 5.471 -26.511 1.00 92.50 213 THR A O 1
ATOM 1793 N N . GLU A 1 214 ? 8.057 6.810 -28.126 1.00 93.00 214 GLU A N 1
ATOM 1794 C CA . GLU A 1 214 ? 6.654 6.621 -27.733 1.00 93.00 214 GLU A CA 1
ATOM 1795 C C . GLU A 1 214 ? 6.164 5.195 -28.025 1.00 93.00 214 GLU A C 1
ATOM 1797 O O . GLU A 1 214 ? 5.275 4.695 -27.342 1.00 93.00 214 GLU A O 1
ATOM 1802 N N . GLU A 1 215 ? 6.788 4.505 -28.980 1.00 94.31 215 GLU A N 1
ATOM 1803 C CA . GLU A 1 215 ? 6.435 3.148 -29.392 1.00 94.31 215 GLU A CA 1
ATOM 1804 C C . GLU A 1 215 ? 7.171 2.080 -28.577 1.00 94.31 215 GLU A C 1
ATOM 1806 O O . GLU A 1 215 ? 6.563 1.090 -28.160 1.00 94.31 215 GLU A O 1
ATOM 1811 N N . GLN A 1 216 ? 8.478 2.257 -28.353 1.00 95.31 216 GLN A N 1
ATOM 1812 C CA . GLN A 1 216 ? 9.324 1.239 -27.734 1.00 95.31 216 GLN A CA 1
ATOM 1813 C C . GLN A 1 216 ? 10.472 1.811 -26.899 1.00 95.31 216 GLN A C 1
ATOM 1815 O O . GLN A 1 216 ? 10.981 2.908 -27.129 1.00 95.31 216 GLN A O 1
ATOM 1820 N N . ILE A 1 217 ? 10.944 1.001 -25.951 1.00 92.69 217 ILE A N 1
ATOM 1821 C CA . ILE A 1 217 ? 12.071 1.327 -25.081 1.00 92.69 217 ILE A CA 1
ATOM 1822 C C . ILE A 1 217 ? 13.121 0.226 -25.166 1.00 92.69 217 ILE A C 1
ATOM 1824 O O . ILE A 1 217 ? 12.845 -0.947 -24.906 1.00 92.69 217 ILE A O 1
ATOM 1828 N N . THR A 1 218 ? 14.357 0.623 -25.456 1.00 90.81 218 THR A N 1
ATOM 1829 C CA . THR A 1 218 ? 15.527 -0.261 -25.459 1.00 90.81 218 THR A CA 1
ATOM 1830 C C . THR A 1 218 ? 16.141 -0.321 -24.058 1.00 90.81 218 THR A C 1
ATOM 1832 O O . THR A 1 218 ? 16.768 0.628 -23.581 1.00 90.81 218 THR A O 1
ATOM 1835 N N . LEU A 1 219 ? 15.975 -1.454 -23.377 1.00 86.56 219 LEU A N 1
ATOM 1836 C CA . LEU A 1 219 ? 16.357 -1.692 -21.982 1.00 86.56 219 LEU A CA 1
ATOM 1837 C C . LEU A 1 219 ? 17.803 -2.174 -21.802 1.00 86.56 219 LEU A C 1
ATOM 1839 O O . LEU A 1 219 ? 18.427 -1.853 -20.788 1.00 86.56 219 LEU A O 1
ATOM 1843 N N . ARG A 1 220 ? 18.359 -2.906 -22.773 1.00 78.94 220 ARG A N 1
ATOM 1844 C CA . ARG A 1 220 ? 19.762 -3.354 -22.771 1.00 78.94 220 ARG A CA 1
ATOM 1845 C C . ARG A 1 220 ? 20.493 -2.838 -23.998 1.00 78.94 220 ARG A C 1
ATOM 1847 O O . ARG A 1 220 ? 19.934 -2.832 -25.084 1.00 78.94 220 ARG A O 1
ATOM 1854 N N . VAL A 1 221 ? 21.766 -2.493 -23.829 1.00 65.88 221 VAL A N 1
ATOM 1855 C CA . VAL A 1 221 ? 22.675 -2.222 -24.950 1.00 65.88 221 VAL A CA 1
ATOM 1856 C C . VAL A 1 221 ? 23.536 -3.465 -25.178 1.00 65.88 221 VAL A C 1
ATOM 1858 O O . VAL A 1 221 ? 24.004 -4.066 -24.202 1.00 65.88 221 VAL A O 1
ATOM 1861 N N . PRO A 1 222 ? 23.738 -3.912 -26.431 1.00 60.06 222 PRO A N 1
ATOM 1862 C CA . PRO A 1 222 ? 24.625 -5.029 -26.708 1.00 60.06 222 PRO A CA 1
ATOM 1863 C C . PRO A 1 222 ? 26.026 -4.669 -26.217 1.00 60.06 222 PRO A C 1
ATOM 1865 O O . PRO A 1 222 ? 26.556 -3.612 -26.563 1.00 60.06 222 PRO A O 1
ATOM 1868 N N . LYS A 1 223 ? 26.663 -5.550 -25.438 1.00 59.62 223 LYS A N 1
ATOM 1869 C CA . LYS A 1 223 ? 28.089 -5.381 -25.147 1.00 59.62 223 LYS A CA 1
ATOM 1870 C C . LYS A 1 223 ? 28.827 -5.413 -26.484 1.00 59.62 223 LYS A C 1
ATOM 1872 O O . LYS A 1 223 ? 28.772 -6.434 -27.172 1.00 59.62 223 LYS A O 1
ATOM 1877 N N . LYS A 1 224 ? 29.504 -4.318 -26.854 1.00 53.12 224 LYS A N 1
ATOM 1878 C CA . LYS A 1 224 ? 30.446 -4.335 -27.981 1.00 53.12 224 LYS A CA 1
ATOM 1879 C C . LYS A 1 224 ? 31.415 -5.491 -27.726 1.00 53.12 224 LYS A C 1
ATOM 1881 O O . LYS A 1 224 ? 32.091 -5.498 -26.695 1.00 53.12 224 LYS A O 1
ATOM 1886 N N . LYS A 1 225 ? 31.417 -6.499 -28.605 1.00 47.09 225 LYS A N 1
ATOM 1887 C CA . LYS A 1 225 ? 32.441 -7.548 -28.572 1.00 47.09 225 LYS A CA 1
ATOM 1888 C C . LYS A 1 225 ? 33.788 -6.837 -28.722 1.00 47.09 225 LYS A C 1
ATOM 1890 O O . LYS A 1 225 ? 33.948 -6.062 -29.663 1.00 47.09 225 LYS A O 1
ATOM 1895 N N . LYS A 1 226 ? 34.668 -7.019 -27.737 1.00 45.09 226 LYS A N 1
ATOM 1896 C CA . LYS A 1 226 ? 36.084 -6.677 -27.877 1.00 45.09 226 LYS A CA 1
ATOM 1897 C C . LYS A 1 226 ? 36.737 -7.672 -28.821 1.00 45.09 226 LYS A C 1
ATOM 1899 O O . LYS A 1 226 ? 36.317 -8.851 -28.767 1.00 45.09 226 LYS A O 1
#

pLDDT: mean 86.99, std 12.42, range [45.09, 98.38]

Radius of gyration: 21.88 Å; chains: 1; bounding box: 66×39×59 Å

Sequence (226 aa):
MGKRKLREGIVSAGLINEFNIEVFELSSRISLKARNFEELWKSLSYLISTLYEKYEYKDDIEIKDNRAEYIKYYLLYLICYIPPVDVDKSLIGNPQEVLSVYNSLSPDIKQKSEIAFVYDILTLFNVTPINYIRFNEIYKTASDNDKIIIQTRLPRIRQRTLSVLTKAYFTLPTKDIQEWLIINDYKVLKNYLLENWKQLPNTNNENYDERITEEQITLRVPKKKK